Protein AF-A0A259C985-F1 (afdb_monomer_lite)

Radius of gyration: 32.47 Å; chains: 1; bounding box: 94×46×81 Å

pLDDT: mean 82.46, std 13.33, range [42.69, 97.62]

Folds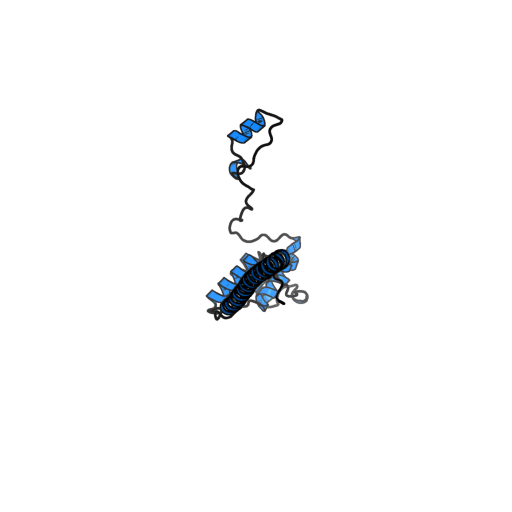eek 3Di:
DCCVQQQADPVQVVVCVVDVPDDRDGPDDRDDPPDDQDADDDDPVLPVVLLLQLLQCVVPPVLFDLVLSCRQQVHDSVSSVCQVVCNPPCSVPHHNDHCCVSVSHPPVSVVVRSVVSCVVVVVDPPCPVVVVVVVVVVVVVVVVVVVVVVVVVVVVVVVVVVVVVVVVVVVVVVDDDDD

Structure (mmCIF, N/CA/C/O backbone):
data_AF-A0A259C985-F1
#
_entry.id   AF-A0A259C985-F1
#
loop_
_atom_site.group_PDB
_atom_site.id
_atom_site.type_symbol
_atom_site.label_atom_id
_atom_site.label_alt_id
_atom_site.label_comp_id
_atom_site.label_asym_id
_atom_site.label_entity_id
_atom_site.label_seq_id
_atom_site.pdbx_PDB_ins_code
_atom_site.Cartn_x
_atom_site.Cartn_y
_atom_site.Cartn_z
_atom_site.occupancy
_atom_site.B_iso_or_equiv
_atom_site.auth_seq_id
_atom_site.auth_comp_id
_atom_site.auth_asym_id
_atom_site.auth_atom_id
_atom_site.pdbx_PDB_model_num
ATOM 1 N N . ASP A 1 1 ? -13.997 13.030 20.827 1.00 65.81 1 ASP A N 1
ATOM 2 C CA . ASP A 1 1 ? -14.842 14.051 21.468 1.00 65.81 1 ASP A CA 1
ATOM 3 C C . ASP A 1 1 ? -15.777 14.623 20.400 1.00 65.81 1 ASP A C 1
ATOM 5 O O . ASP A 1 1 ? -15.265 15.128 19.400 1.00 65.81 1 ASP A O 1
ATOM 9 N N . PRO A 1 2 ? -17.106 14.464 20.546 1.00 66.00 2 PRO A N 1
ATOM 10 C CA . PRO A 1 2 ? -18.103 14.863 19.546 1.00 66.00 2 PRO A CA 1
ATOM 11 C C . PRO A 1 2 ? -18.192 16.382 19.320 1.00 66.00 2 PRO A C 1
ATOM 13 O O . PRO A 1 2 ? -18.578 16.796 18.226 1.00 66.00 2 PRO A O 1
ATOM 16 N N . LEU A 1 3 ? -17.768 17.205 20.291 1.00 72.50 3 LEU A N 1
ATOM 17 C CA . LEU A 1 3 ? -17.620 18.655 20.101 1.00 72.50 3 LEU A CA 1
ATOM 18 C C . LEU A 1 3 ? -16.441 18.956 19.174 1.00 72.50 3 LEU A C 1
ATOM 20 O O . LEU A 1 3 ? -16.593 19.618 18.151 1.00 72.50 3 LEU A O 1
ATOM 24 N N . HIS A 1 4 ? -15.271 18.393 19.485 1.00 67.69 4 HIS A N 1
ATOM 25 C CA . HIS A 1 4 ? -14.060 18.561 18.673 1.00 67.69 4 HIS A CA 1
ATOM 26 C C . HIS A 1 4 ? -14.184 17.945 17.269 1.00 67.69 4 HIS A C 1
ATOM 28 O O . HIS A 1 4 ? -13.481 18.356 16.350 1.00 67.69 4 HIS A O 1
ATOM 34 N N . SER A 1 5 ? -15.079 16.969 17.095 1.00 63.84 5 SER A N 1
ATOM 35 C CA . SER A 1 5 ? -15.347 16.311 15.807 1.00 63.84 5 SER A CA 1
ATOM 36 C C . SER A 1 5 ? -16.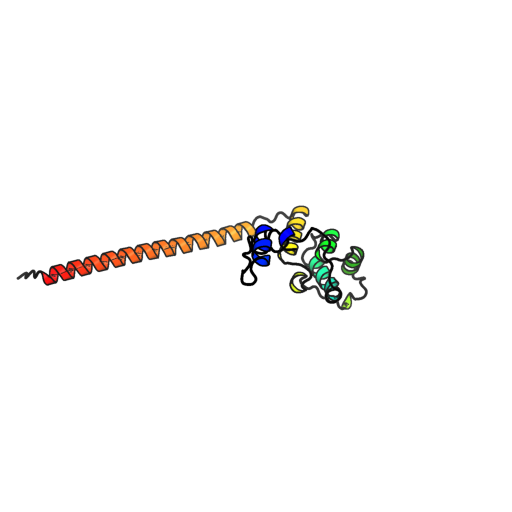386 17.063 14.959 1.00 63.84 5 SER A C 1
ATOM 38 O O . SER A 1 5 ? -16.601 16.706 13.801 1.00 63.84 5 SER A O 1
ATOM 40 N N . GLY A 1 6 ? -17.018 18.112 15.506 1.00 71.75 6 GLY A N 1
ATOM 41 C CA . GLY A 1 6 ? -18.066 18.888 14.832 1.00 71.75 6 GLY A CA 1
ATOM 42 C C . GLY A 1 6 ? -19.376 18.117 14.630 1.00 71.75 6 GLY A C 1
ATOM 43 O O . GLY A 1 6 ? -20.172 18.470 13.761 1.00 71.75 6 GLY A O 1
ATOM 44 N N . GLU A 1 7 ? -19.584 17.043 15.393 1.00 77.69 7 GLU A N 1
ATOM 45 C CA . GLU A 1 7 ? -20.763 16.172 15.313 1.00 77.69 7 GLU A CA 1
ATOM 46 C C . GLU A 1 7 ? -21.929 16.733 16.145 1.00 77.69 7 GLU A C 1
ATOM 48 O O . GLU A 1 7 ? -23.096 16.588 15.767 1.00 77.69 7 GLU A O 1
ATOM 53 N N . LEU A 1 8 ? -21.605 17.424 17.244 1.00 80.38 8 LEU A N 1
ATOM 54 C CA . LEU A 1 8 ? -22.531 18.141 18.122 1.00 80.38 8 LEU A CA 1
ATOM 55 C C . LEU A 1 8 ? -22.011 19.556 18.396 1.00 80.38 8 LEU A C 1
ATOM 57 O O . LEU A 1 8 ? -20.804 19.791 18.410 1.00 80.38 8 LEU A O 1
ATOM 61 N N . ASN A 1 9 ? -22.925 20.495 18.636 1.00 81.75 9 ASN A N 1
ATOM 62 C CA . ASN A 1 9 ? -22.586 21.829 19.123 1.00 81.75 9 ASN A CA 1
ATOM 63 C C . ASN A 1 9 ? -22.866 21.923 20.635 1.00 81.75 9 ASN A C 1
ATOM 65 O O . ASN A 1 9 ? -23.643 21.135 21.178 1.00 81.75 9 ASN A O 1
ATOM 69 N N . GLN A 1 10 ? -22.238 22.889 21.310 1.00 81.81 10 GLN A N 1
ATOM 70 C CA . GLN A 1 10 ? -22.405 23.073 22.755 1.00 81.81 10 GLN A CA 1
ATOM 71 C C . GLN A 1 10 ? -23.876 23.319 23.128 1.00 81.81 10 GLN A C 1
ATOM 73 O O . GLN A 1 10 ? -24.389 22.690 24.043 1.00 81.81 10 GLN A O 1
ATOM 78 N N . ALA A 1 11 ? -24.590 24.119 22.330 1.00 82.75 11 ALA A N 1
ATOM 79 C CA . ALA A 1 11 ? -26.001 24.428 22.554 1.00 82.75 11 ALA A CA 1
ATOM 80 C C . ALA A 1 11 ? -26.924 23.192 22.517 1.00 82.75 11 ALA A C 1
ATOM 82 O O . ALA A 1 11 ? -27.972 23.177 23.154 1.00 82.75 11 ALA A O 1
ATOM 83 N N . GLU A 1 12 ? -26.570 22.158 21.759 1.00 84.44 12 GLU A N 1
ATOM 84 C CA . GLU A 1 12 ? -27.337 20.922 21.649 1.00 84.44 12 GLU A CA 1
ATOM 85 C C . GLU A 1 12 ? -27.062 20.010 22.845 1.00 84.44 12 GLU A C 1
ATOM 87 O O . GLU A 1 12 ? -27.987 19.391 23.367 1.00 84.44 12 GLU A O 1
ATOM 92 N N . ILE A 1 13 ? -25.816 19.993 23.328 1.00 82.56 13 ILE A N 1
ATOM 93 C CA . ILE A 1 13 ? -25.442 19.317 24.575 1.00 82.56 13 ILE A CA 1
ATOM 94 C C . ILE A 1 13 ? -26.166 19.957 25.759 1.00 82.56 13 ILE A C 1
ATOM 96 O O . ILE A 1 13 ? -26.737 19.233 26.571 1.00 82.56 13 ILE A O 1
ATOM 100 N N . ASP A 1 14 ? -26.221 21.287 25.816 1.00 85.50 14 ASP A N 1
ATOM 101 C CA . ASP A 1 14 ? -26.893 22.017 26.893 1.00 85.50 14 ASP A CA 1
ATOM 102 C C . ASP A 1 14 ? -28.403 21.694 26.932 1.00 85.50 14 ASP A C 1
ATOM 104 O O . ASP A 1 14 ? -28.972 21.478 28.002 1.00 85.50 14 ASP A O 1
ATOM 108 N N . LYS A 1 15 ? -29.056 21.548 25.766 1.00 84.50 15 LYS A N 1
ATOM 109 C CA . LYS A 1 15 ? -30.456 21.080 25.678 1.00 84.50 15 LYS A CA 1
ATOM 110 C C . LYS A 1 15 ? -30.628 19.640 26.159 1.00 84.50 15 LYS A C 1
ATOM 112 O O . LYS A 1 15 ? -31.595 19.345 26.857 1.00 84.50 15 LYS A O 1
ATOM 117 N N . GLY A 1 16 ? -29.702 18.749 25.802 1.00 83.75 16 GLY A N 1
ATOM 118 C CA . GLY A 1 16 ? -29.712 17.359 26.267 1.00 83.75 16 GLY A CA 1
ATOM 119 C C . GLY A 1 16 ? -29.455 17.221 27.768 1.00 83.75 16 GLY A C 1
ATOM 120 O O . GLY A 1 16 ? -29.996 16.319 28.398 1.00 83.75 16 GLY A O 1
ATOM 121 N N . GLN A 1 17 ? -28.679 18.131 28.361 1.00 83.81 17 GLN A N 1
ATOM 122 C CA . GLN A 1 17 ? -28.478 18.190 29.812 1.00 83.81 17 GLN A CA 1
ATOM 123 C C . GLN A 1 17 ? -29.709 18.735 30.544 1.00 83.81 17 GLN A C 1
ATOM 125 O O . GLN A 1 17 ? -30.038 18.257 31.628 1.00 83.81 17 GLN A O 1
ATOM 130 N N . ALA A 1 18 ? -30.402 19.711 29.953 1.00 86.12 18 ALA A N 1
ATOM 131 C CA . ALA A 1 18 ? -31.595 20.314 30.539 1.00 86.12 18 ALA A CA 1
ATOM 132 C C . ALA A 1 18 ? -32.840 19.413 30.467 1.00 86.12 18 ALA A C 1
ATOM 134 O O . ALA A 1 18 ? -33.793 19.623 31.216 1.00 86.12 18 ALA A O 1
ATOM 135 N N . THR A 1 19 ? -32.886 18.436 29.557 1.00 85.62 19 THR A N 1
ATOM 136 C CA . THR A 1 19 ? -34.069 17.590 29.352 1.00 85.62 19 THR A CA 1
ATOM 137 C C . THR A 1 19 ? -33.671 16.120 29.180 1.00 85.62 19 THR A C 1
ATOM 139 O O . THR A 1 19 ? -33.181 15.748 28.115 1.00 85.62 19 THR A O 1
ATOM 142 N N . PRO A 1 20 ? -33.936 15.255 30.179 1.00 79.31 20 PRO A N 1
ATOM 143 C CA . PRO A 1 20 ? -33.540 13.841 30.151 1.00 79.31 20 PRO A CA 1
ATOM 144 C C . PRO A 1 20 ? -34.136 13.027 28.992 1.00 79.31 20 PRO A C 1
ATOM 146 O O . PRO A 1 20 ? -33.567 12.023 28.576 1.00 79.31 20 PRO A O 1
ATOM 149 N N . GLU A 1 21 ? -35.284 13.453 28.465 1.00 84.69 21 GLU A N 1
ATOM 150 C CA . GLU A 1 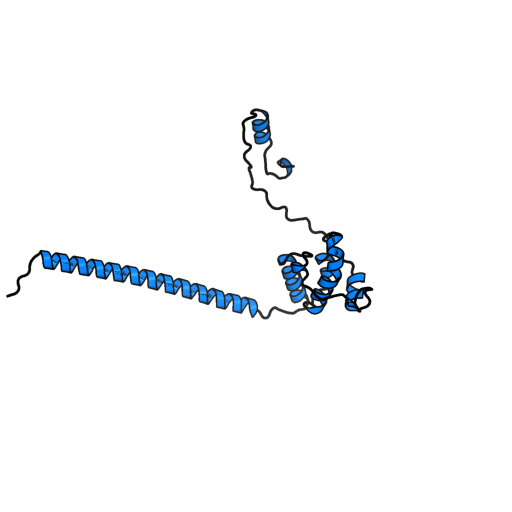21 ? -35.987 12.790 27.358 1.00 84.69 21 GLU A CA 1
ATOM 151 C C . GLU A 1 21 ? -35.536 13.289 25.973 1.00 84.69 21 GLU A C 1
ATOM 153 O O . GLU A 1 21 ? -35.958 12.761 24.939 1.00 84.69 21 GLU A O 1
ATOM 158 N N . TYR A 1 22 ? -34.678 14.312 25.922 1.00 84.50 22 TYR A N 1
ATOM 159 C CA . TYR A 1 22 ? -34.270 14.937 24.673 1.00 84.50 22 TYR A CA 1
ATOM 160 C C . TYR A 1 22 ? -33.255 14.080 23.913 1.00 84.50 22 TYR A C 1
ATOM 162 O O . TYR A 1 22 ? -32.165 13.769 24.394 1.00 84.50 22 TYR A O 1
ATOM 170 N N . LYS A 1 23 ? -33.595 13.733 22.669 1.00 82.75 23 LYS A N 1
ATOM 171 C CA . LYS A 1 23 ? -32.688 13.039 21.751 1.00 82.75 23 LYS A CA 1
ATOM 172 C C . LYS A 1 23 ? -31.857 14.057 20.980 1.00 82.75 23 LYS A C 1
ATOM 174 O O . LYS A 1 23 ? -32.382 14.759 20.116 1.00 82.75 23 LYS A O 1
ATOM 179 N N . LEU A 1 24 ? -30.560 14.092 21.279 1.00 84.00 24 LEU A N 1
ATOM 180 C CA . LEU A 1 24 ? -29.579 14.934 20.595 1.00 84.00 24 LEU A CA 1
ATOM 181 C C . LEU A 1 24 ? -29.627 14.715 19.076 1.00 84.00 24 LEU A C 1
ATOM 183 O O . LEU A 1 24 ? -29.595 13.575 18.603 1.00 84.00 24 LEU A O 1
ATOM 187 N N . LYS A 1 25 ? -29.670 15.806 18.307 1.00 81.38 25 LYS A N 1
ATOM 188 C CA . LYS A 1 25 ? -29.618 15.755 16.841 1.00 81.38 25 LYS A CA 1
ATOM 189 C C . LYS A 1 25 ? -28.195 16.021 16.357 1.00 81.38 25 LYS A C 1
ATOM 191 O O . LYS A 1 25 ? -27.650 17.098 16.583 1.00 81.38 25 LYS A O 1
ATOM 196 N N . MET A 1 26 ? -27.603 15.047 15.662 1.00 81.12 26 MET A N 1
ATOM 197 C CA . MET A 1 26 ? -26.274 15.211 15.064 1.00 81.12 26 MET A CA 1
ATOM 198 C C . MET A 1 26 ? -26.328 16.259 13.947 1.00 81.12 26 MET A C 1
ATOM 200 O O . MET A 1 26 ? -27.175 16.181 13.058 1.00 81.12 26 MET A O 1
ATOM 204 N N . GLN A 1 27 ? -25.418 17.234 13.985 1.00 73.75 27 GLN A N 1
ATOM 205 C CA . GLN A 1 27 ? -25.331 18.288 12.964 1.00 73.75 27 GLN A CA 1
ATOM 206 C C . GLN A 1 27 ? -24.668 17.791 11.676 1.00 73.75 27 GLN A C 1
ATOM 208 O O . GLN A 1 27 ? -24.949 18.290 10.588 1.00 73.75 27 GLN A O 1
ATOM 213 N N . ARG A 1 28 ? -23.788 16.793 11.793 1.00 67.88 28 ARG A N 1
ATOM 214 C CA . ARG A 1 28 ? -23.042 16.213 10.681 1.00 67.88 28 ARG A CA 1
ATOM 215 C C . ARG A 1 28 ? -22.970 14.702 10.853 1.00 67.88 28 ARG A C 1
ATOM 217 O O . ARG A 1 28 ? -22.714 14.222 11.954 1.00 67.88 28 ARG A O 1
ATOM 224 N N . ALA A 1 29 ? -23.181 13.959 9.765 1.00 65.38 29 ALA A N 1
ATOM 225 C CA . ALA A 1 29 ? -22.919 12.524 9.759 1.00 65.38 29 ALA A CA 1
ATOM 226 C C . ALA A 1 29 ? -21.431 12.276 10.073 1.00 65.38 29 ALA A C 1
ATOM 228 O O . ALA A 1 29 ? -20.589 13.027 9.562 1.00 65.38 29 ALA A O 1
ATOM 229 N N . PRO A 1 30 ? -21.093 11.259 10.887 1.00 59.41 30 PRO A N 1
ATOM 230 C CA . PRO A 1 30 ? -19.712 10.975 11.250 1.00 59.41 30 PRO A CA 1
ATOM 231 C C . PRO A 1 30 ? -18.897 10.751 9.977 1.00 59.41 30 PRO A C 1
ATOM 233 O O . PRO A 1 30 ? -19.131 9.820 9.205 1.00 59.41 30 PRO A O 1
ATOM 236 N N . ILE A 1 31 ? -17.958 11.657 9.724 1.00 60.47 31 ILE A N 1
ATOM 237 C CA . ILE A 1 31 ? -17.042 11.529 8.599 1.00 60.47 31 ILE A CA 1
ATOM 238 C C . ILE A 1 31 ? -16.001 10.505 9.028 1.00 60.47 31 ILE A C 1
ATOM 240 O O . ILE A 1 31 ? -15.374 10.664 10.078 1.00 60.47 31 ILE A O 1
ATOM 244 N N . SER A 1 32 ? -15.755 9.484 8.210 1.00 58.75 32 SER A N 1
ATOM 245 C CA . SER A 1 32 ? -14.604 8.614 8.425 1.00 58.75 32 SER A CA 1
ATOM 246 C C . SER A 1 32 ? -13.339 9.474 8.390 1.00 58.75 32 SER A C 1
ATOM 248 O O . SER A 1 32 ? -12.981 10.017 7.341 1.00 58.75 32 SER A O 1
ATOM 250 N N . VAL A 1 33 ? -12.676 9.632 9.533 1.00 56.00 33 VAL A N 1
ATOM 251 C CA . VAL A 1 33 ? -11.420 10.374 9.637 1.00 56.00 33 VAL A CA 1
ATOM 252 C C . VAL A 1 33 ? -10.397 9.794 8.657 1.00 56.00 33 VAL A C 1
ATOM 254 O O . VAL A 1 33 ? -9.883 8.689 8.832 1.00 56.00 33 VAL A O 1
ATOM 257 N N . SER A 1 34 ? -10.096 10.542 7.593 1.00 59.56 34 SER A N 1
ATOM 258 C CA . SER A 1 34 ? -8.981 10.220 6.706 1.00 59.56 34 SER A CA 1
ATOM 259 C C . SER A 1 34 ? -7.687 10.426 7.489 1.00 59.56 34 SER A C 1
ATOM 261 O O . SER A 1 34 ? -7.323 11.553 7.824 1.00 59.56 34 SER A O 1
ATOM 263 N N . ARG A 1 35 ? -7.010 9.319 7.805 1.00 55.28 35 ARG A N 1
ATOM 264 C CA . ARG A 1 35 ? -5.811 9.279 8.652 1.00 55.28 35 ARG A CA 1
ATOM 265 C C . ARG A 1 35 ? -4.689 10.188 8.150 1.00 55.28 35 ARG A C 1
ATOM 267 O O . ARG A 1 35 ? -4.391 10.257 6.958 1.00 55.28 35 ARG A O 1
ATOM 274 N N . THR A 1 36 ? -3.984 10.787 9.104 1.00 49.97 36 THR A N 1
ATOM 275 C CA . THR A 1 36 ? -2.748 11.540 8.883 1.00 49.97 36 THR A CA 1
ATOM 276 C C . THR A 1 36 ? -1.688 10.648 8.230 1.00 49.97 36 THR A C 1
ATOM 278 O O . THR A 1 36 ? -1.486 9.498 8.630 1.00 49.97 36 THR A O 1
ATOM 281 N N . LYS A 1 37 ? -1.010 11.177 7.204 1.00 54.91 37 LYS A N 1
ATOM 282 C CA . LYS A 1 37 ? 0.047 10.486 6.448 1.00 54.91 37 LYS A CA 1
ATOM 283 C C . LYS A 1 37 ? 1.181 10.042 7.386 1.00 54.91 37 LYS A C 1
ATOM 285 O O . LYS A 1 37 ? 2.010 10.856 7.772 1.00 54.91 37 LYS A O 1
ATOM 290 N N . GLY A 1 38 ? 1.259 8.745 7.679 1.00 58.78 38 GLY A N 1
ATOM 291 C CA . GLY A 1 38 ? 2.355 8.113 8.418 1.00 58.78 38 GLY A CA 1
ATOM 292 C C . GLY A 1 38 ? 2.520 6.638 8.025 1.00 58.78 38 GLY A C 1
ATOM 293 O O . GLY A 1 38 ? 1.593 6.071 7.441 1.00 58.78 38 GLY A O 1
ATOM 294 N N . PRO A 1 39 ? 3.685 6.012 8.286 1.00 61.50 39 PRO A N 1
ATOM 295 C CA . PRO A 1 39 ? 3.903 4.593 8.008 1.00 61.50 39 PRO A CA 1
ATOM 296 C C . PRO A 1 39 ? 2.850 3.728 8.707 1.00 61.50 39 PRO A C 1
ATOM 298 O O . PRO A 1 39 ? 2.545 3.932 9.885 1.00 61.50 39 PRO A O 1
ATOM 301 N N . ARG A 1 40 ? 2.275 2.764 7.984 1.00 71.44 40 ARG A N 1
ATOM 302 C CA . ARG A 1 40 ? 1.270 1.860 8.547 1.00 71.44 40 ARG A CA 1
ATOM 303 C C . ARG A 1 40 ? 1.924 0.955 9.592 1.00 71.44 40 ARG A C 1
ATOM 305 O O . ARG A 1 40 ? 2.833 0.192 9.277 1.00 71.44 40 ARG A O 1
ATOM 312 N N . TYR A 1 41 ? 1.441 1.008 10.832 1.00 70.25 41 TYR A N 1
ATOM 313 C CA . TYR A 1 41 ? 1.735 -0.043 11.801 1.00 70.25 41 TYR A CA 1
ATOM 314 C C . TYR A 1 41 ? 0.986 -1.309 11.389 1.00 70.25 41 TYR A C 1
ATOM 316 O O . TYR A 1 41 ? -0.243 -1.318 11.331 1.00 70.25 41 TYR A O 1
ATOM 324 N N . THR A 1 42 ? 1.726 -2.373 11.102 1.00 78.19 42 THR A N 1
ATOM 325 C CA . THR A 1 42 ? 1.153 -3.698 10.865 1.00 78.19 42 THR A CA 1
ATOM 326 C C . THR A 1 42 ? 1.069 -4.440 12.199 1.00 78.19 42 THR A C 1
ATOM 328 O O . THR A 1 42 ? 2.116 -4.635 12.842 1.00 78.19 42 THR A O 1
ATOM 331 N N . PRO A 1 43 ? -0.132 -4.868 12.624 1.00 83.38 43 PRO A N 1
ATOM 332 C CA . PRO A 1 43 ? -0.295 -5.622 13.860 1.00 83.38 43 PRO A CA 1
ATOM 333 C C . PRO A 1 43 ? 0.506 -6.926 13.812 1.00 83.38 43 PRO A C 1
ATOM 335 O O . PRO A 1 43 ? 0.766 -7.469 12.738 1.00 83.38 43 PRO A O 1
ATOM 338 N N . VAL A 1 44 ? 0.920 -7.420 14.983 1.00 84.38 44 VAL A N 1
ATOM 339 C CA . VAL A 1 44 ? 1.797 -8.600 15.122 1.00 84.38 44 VAL A CA 1
ATOM 340 C C . VAL A 1 44 ? 1.239 -9.823 14.390 1.00 84.38 44 VAL A C 1
ATOM 342 O O . VAL A 1 44 ? 1.990 -10.491 13.683 1.00 84.38 44 VAL A O 1
ATOM 345 N N . SER A 1 45 ? -0.076 -10.042 14.467 1.00 86.19 45 SER A N 1
ATOM 346 C CA . SER A 1 45 ? -0.788 -11.129 13.779 1.00 86.19 45 SER A CA 1
ATOM 347 C C . SER A 1 45 ? -0.587 -11.144 12.263 1.00 86.19 45 SER A C 1
ATOM 349 O O . SER A 1 45 ? -0.629 -12.204 11.656 1.00 86.19 45 SER A O 1
ATOM 351 N N . LYS A 1 46 ? -0.329 -9.981 11.658 1.00 86.19 46 LYS A N 1
ATOM 352 C CA . LYS A 1 46 ? -0.158 -9.794 10.211 1.00 86.19 46 LYS A CA 1
ATOM 353 C C . LYS A 1 46 ? 1.303 -9.616 9.794 1.00 86.19 46 LYS A C 1
ATOM 355 O O . LYS A 1 46 ? 1.594 -9.329 8.638 1.00 86.19 46 LYS A O 1
ATOM 360 N N . ARG A 1 47 ? 2.263 -9.746 10.721 1.00 90.50 47 ARG A N 1
ATOM 361 C CA . ARG A 1 47 ? 3.696 -9.589 10.403 1.00 90.50 47 ARG A CA 1
ATOM 362 C C . ARG A 1 47 ? 4.259 -10.759 9.605 1.00 90.50 47 ARG A C 1
ATOM 364 O O . ARG A 1 47 ? 5.148 -10.526 8.794 1.00 90.50 47 ARG A O 1
ATOM 371 N N . GLN A 1 48 ? 3.728 -11.961 9.822 1.00 90.88 48 GLN A N 1
ATOM 372 C CA . GLN A 1 48 ? 4.105 -13.167 9.079 1.00 90.88 48 GLN A CA 1
ATOM 373 C C . GLN A 1 48 ? 3.704 -13.078 7.599 1.00 90.88 48 GLN A C 1
ATOM 375 O O . GLN A 1 48 ? 4.384 -13.649 6.761 1.00 90.88 48 GLN A O 1
ATOM 380 N N . ASP A 1 49 ? 2.673 -12.290 7.277 1.00 94.50 49 ASP A N 1
ATOM 381 C CA . ASP A 1 49 ? 2.192 -12.083 5.904 1.00 94.50 49 ASP A CA 1
ATOM 382 C C . ASP A 1 49 ? 3.026 -11.044 5.127 1.00 94.50 49 ASP A C 1
ATOM 384 O O . ASP A 1 49 ? 2.924 -10.929 3.906 1.00 94.50 49 ASP A O 1
ATOM 388 N N . LYS A 1 50 ? 3.864 -10.247 5.809 1.00 93.50 50 LYS A N 1
ATOM 389 C CA . LYS A 1 50 ? 4.654 -9.187 5.155 1.00 93.50 50 LYS A CA 1
ATOM 390 C C . LYS A 1 50 ? 5.598 -9.713 4.078 1.00 93.50 50 LYS A C 1
ATOM 392 O O . LYS A 1 50 ? 5.654 -9.075 3.029 1.00 93.50 50 LYS A O 1
ATOM 397 N N . PRO A 1 51 ? 6.362 -10.800 4.301 1.00 96.12 51 PRO A N 1
ATOM 398 C CA . PRO A 1 51 ? 7.279 -11.298 3.289 1.00 96.12 51 PRO A CA 1
ATOM 399 C C . PRO A 1 51 ? 6.554 -11.757 2.020 1.00 96.12 51 PRO A C 1
ATOM 401 O O . PRO A 1 51 ? 7.020 -11.437 0.929 1.00 96.12 51 PRO A O 1
ATOM 404 N N . ASP A 1 52 ? 5.385 -12.394 2.159 1.00 96.81 52 ASP A N 1
ATOM 405 C CA . ASP A 1 52 ? 4.512 -12.792 1.043 1.00 96.81 52 ASP A CA 1
ATOM 406 C C . ASP A 1 52 ? 4.069 -11.568 0.220 1.00 96.81 52 ASP A C 1
ATOM 408 O O . ASP A 1 52 ? 4.196 -11.556 -1.008 1.00 96.81 52 ASP A O 1
ATOM 412 N N . GLY A 1 53 ? 3.625 -10.503 0.900 1.00 96.44 53 GLY A N 1
ATOM 413 C CA . GLY A 1 53 ? 3.224 -9.247 0.258 1.00 96.44 53 GLY A CA 1
ATOM 414 C C . GLY A 1 53 ? 4.380 -8.509 -0.425 1.00 96.44 53 GLY A C 1
ATOM 415 O O . GLY A 1 53 ? 4.226 -7.993 -1.530 1.00 96.44 53 GLY A O 1
ATOM 416 N N . ILE A 1 54 ? 5.563 -8.476 0.199 1.00 96.38 54 ILE A N 1
ATOM 417 C CA . ILE A 1 54 ? 6.764 -7.859 -0.391 1.00 96.38 54 ILE A CA 1
ATOM 418 C C . ILE A 1 54 ? 7.186 -8.629 -1.645 1.00 96.38 54 ILE A C 1
ATOM 420 O O . ILE A 1 54 ? 7.446 -8.013 -2.676 1.00 96.38 54 ILE A O 1
ATOM 424 N N . ALA A 1 55 ? 7.227 -9.962 -1.574 1.00 97.31 55 ALA A N 1
ATOM 425 C CA . ALA A 1 55 ? 7.602 -10.806 -2.703 1.00 97.31 55 ALA A CA 1
ATOM 426 C C . ALA A 1 55 ? 6.643 -10.639 -3.891 1.00 97.31 55 ALA A C 1
ATOM 428 O O . ALA A 1 55 ? 7.084 -10.639 -5.039 1.00 97.31 55 ALA A O 1
ATOM 429 N N . TRP A 1 56 ? 5.349 -10.437 -3.629 1.00 97.62 56 TRP A N 1
ATOM 430 C CA . TRP A 1 56 ? 4.367 -10.141 -4.671 1.00 97.62 56 TRP A CA 1
ATOM 431 C C . TRP A 1 56 ? 4.620 -8.801 -5.357 1.00 97.62 56 TRP A C 1
ATOM 433 O O . TRP A 1 56 ? 4.617 -8.752 -6.585 1.00 97.62 56 TRP A O 1
ATOM 443 N N . ILE A 1 57 ? 4.899 -7.731 -4.603 1.00 96.50 57 ILE A N 1
ATOM 444 C CA . ILE A 1 57 ? 5.194 -6.421 -5.207 1.00 96.50 57 ILE A CA 1
ATOM 445 C C . ILE A 1 57 ? 6.483 -6.492 -6.026 1.00 96.50 57 ILE A C 1
ATOM 447 O O . ILE A 1 57 ? 6.500 -6.040 -7.162 1.00 96.50 57 ILE A O 1
ATOM 451 N N . LEU A 1 58 ? 7.543 -7.108 -5.493 1.00 95.31 58 LEU A N 1
ATOM 452 C CA . LEU A 1 58 ? 8.812 -7.249 -6.215 1.00 95.31 58 LEU A CA 1
ATOM 453 C C . LEU A 1 58 ? 8.665 -8.031 -7.529 1.00 95.31 58 LEU A C 1
ATOM 455 O O . LEU A 1 58 ? 9.403 -7.770 -8.474 1.00 95.31 58 LEU A O 1
ATOM 459 N N . ARG A 1 59 ? 7.730 -8.987 -7.583 1.00 95.62 59 ARG A N 1
ATOM 460 C CA . ARG A 1 59 ? 7.463 -9.807 -8.769 1.00 95.62 59 ARG A CA 1
ATOM 461 C C . ARG A 1 59 ? 6.581 -9.100 -9.799 1.00 95.62 59 ARG A C 1
ATOM 463 O O . ARG A 1 59 ? 6.865 -9.210 -10.984 1.00 95.62 59 ARG A O 1
ATOM 470 N N . ASN A 1 60 ? 5.503 -8.449 -9.362 1.00 95.81 60 ASN A N 1
ATOM 471 C CA . ASN A 1 60 ? 4.483 -7.899 -10.264 1.00 95.81 60 ASN A CA 1
ATOM 472 C C . ASN A 1 60 ? 4.690 -6.415 -10.586 1.00 95.81 60 ASN A C 1
ATOM 474 O O . ASN A 1 60 ? 4.228 -5.958 -11.623 1.00 95.81 60 ASN A O 1
ATOM 478 N N . HIS A 1 61 ? 5.385 -5.685 -9.713 1.00 94.69 61 HIS A N 1
ATOM 479 C CA . HIS A 1 61 ? 5.612 -4.246 -9.824 1.00 94.69 61 HIS A CA 1
ATOM 480 C C . HIS A 1 61 ? 7.091 -3.890 -9.585 1.00 94.69 61 HIS A C 1
ATOM 482 O O . HIS A 1 61 ? 7.424 -3.233 -8.587 1.00 94.69 61 HIS A O 1
ATOM 488 N N . PRO A 1 62 ? 8.014 -4.333 -10.463 1.00 92.50 62 PRO A N 1
ATOM 489 C CA . PRO A 1 62 ? 9.442 -4.031 -10.342 1.00 92.50 62 PRO A CA 1
ATOM 490 C C . PRO A 1 62 ? 9.761 -2.528 -10.424 1.00 92.50 62 PRO A C 1
ATOM 492 O O . PRO A 1 62 ? 10.815 -2.098 -9.954 1.00 92.50 62 PRO A O 1
ATOM 495 N N . GLU A 1 63 ? 8.854 -1.720 -10.978 1.00 92.12 63 GLU A N 1
ATOM 496 C CA . GLU A 1 63 ? 8.925 -0.259 -11.039 1.00 92.12 63 GLU A CA 1
ATOM 497 C C . GLU A 1 63 ? 8.798 0.416 -9.660 1.00 92.12 63 GLU A C 1
ATOM 499 O O . GLU A 1 63 ? 9.192 1.575 -9.481 1.00 92.12 63 GLU A O 1
ATOM 504 N N . VAL A 1 64 ? 8.261 -0.290 -8.659 1.00 93.88 64 VAL A N 1
ATOM 505 C CA . VAL A 1 64 ? 8.053 0.242 -7.310 1.00 93.88 64 VAL A CA 1
ATOM 506 C C . VAL A 1 64 ? 9.351 0.180 -6.496 1.00 93.88 64 VAL A C 1
ATOM 508 O O . VAL A 1 64 ? 9.966 -0.869 -6.317 1.00 93.88 64 VAL A O 1
ATOM 511 N N . SER A 1 65 ? 9.753 1.317 -5.920 1.00 93.50 65 SER A N 1
ATOM 512 C CA . SER A 1 65 ? 10.978 1.408 -5.110 1.00 93.50 65 SER A CA 1
ATOM 513 C C . SER A 1 65 ? 10.826 0.843 -3.690 1.00 93.50 65 SER A C 1
ATOM 515 O O . SER A 1 65 ? 9.766 0.929 -3.072 1.00 93.50 65 SER A O 1
ATOM 517 N N . ASP A 1 66 ? 11.925 0.385 -3.085 1.00 94.12 66 ASP A N 1
ATOM 518 C CA . ASP A 1 66 ? 11.931 -0.149 -1.711 1.00 94.12 66 ASP A CA 1
ATOM 519 C C . ASP A 1 66 ? 11.406 0.854 -0.669 1.00 94.12 66 ASP A C 1
ATOM 521 O O . ASP A 1 66 ? 10.773 0.483 0.320 1.00 94.12 66 ASP A O 1
ATOM 525 N N . ALA A 1 67 ? 11.633 2.152 -0.893 1.00 91.81 67 ALA A N 1
ATOM 526 C CA . ALA A 1 67 ? 11.100 3.207 -0.033 1.00 91.81 67 ALA A CA 1
ATOM 527 C C . ALA A 1 67 ? 9.561 3.262 -0.076 1.00 91.81 67 ALA A C 1
ATOM 529 O O . ALA A 1 67 ? 8.912 3.502 0.945 1.00 91.81 67 ALA A O 1
ATOM 530 N N . GLN A 1 68 ? 8.978 3.022 -1.252 1.00 92.62 68 GLN A N 1
ATOM 531 C CA . GLN A 1 68 ? 7.533 2.947 -1.458 1.00 92.62 68 GLN A CA 1
ATOM 532 C C . GLN A 1 68 ? 6.950 1.679 -0.818 1.00 92.62 68 GLN A C 1
ATOM 534 O O . GLN A 1 68 ? 5.973 1.784 -0.073 1.00 92.62 68 GLN A O 1
ATOM 539 N N . ILE A 1 69 ? 7.594 0.522 -1.010 1.00 93.75 69 ILE A N 1
ATOM 540 C CA . ILE A 1 69 ? 7.204 -0.757 -0.385 1.00 93.75 69 ILE A CA 1
ATOM 541 C C . ILE A 1 69 ? 7.223 -0.640 1.144 1.00 93.75 69 ILE A C 1
ATOM 543 O O . ILE A 1 69 ? 6.254 -1.000 1.817 1.00 93.75 69 ILE A O 1
ATOM 547 N N . GLY A 1 70 ? 8.295 -0.066 1.702 1.00 92.50 70 GLY A N 1
ATOM 548 C CA . GLY A 1 70 ? 8.444 0.141 3.142 1.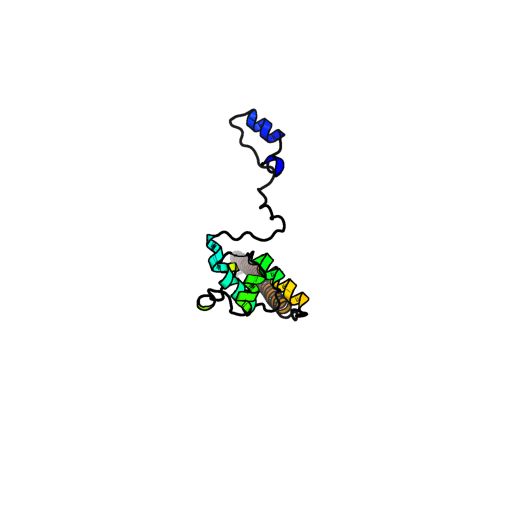00 92.50 70 GLY A CA 1
ATOM 549 C C . GLY A 1 70 ? 7.317 0.986 3.738 1.00 92.50 70 GLY A C 1
ATOM 550 O O . GLY A 1 70 ? 6.801 0.662 4.808 1.00 92.50 70 GLY A O 1
ATOM 551 N N . LYS A 1 71 ? 6.876 2.025 3.015 1.00 90.56 71 LYS A N 1
ATOM 552 C CA . LYS A 1 71 ? 5.766 2.891 3.431 1.00 90.56 71 LYS A CA 1
ATOM 553 C C . LYS A 1 71 ? 4.399 2.209 3.323 1.00 90.56 71 LYS A C 1
ATOM 555 O O . LYS A 1 71 ? 3.562 2.441 4.194 1.00 90.56 71 LYS A O 1
ATOM 560 N N . LEU A 1 72 ? 4.179 1.403 2.282 1.00 91.00 72 LEU A N 1
ATOM 561 C CA . LEU A 1 72 ? 2.906 0.718 2.031 1.00 91.00 72 LEU A CA 1
ATOM 562 C C . LEU A 1 72 ? 2.657 -0.413 3.040 1.00 91.00 72 LEU A C 1
ATOM 564 O O . LEU A 1 72 ? 1.602 -0.460 3.670 1.00 91.00 72 LEU A O 1
ATOM 568 N N . ILE A 1 73 ? 3.641 -1.303 3.204 1.00 90.81 73 ILE A N 1
ATOM 569 C CA . ILE A 1 73 ? 3.520 -2.513 4.033 1.00 90.81 73 ILE A CA 1
ATOM 570 C C . ILE A 1 73 ? 3.886 -2.238 5.499 1.00 90.81 73 ILE A C 1
ATOM 572 O O . ILE A 1 73 ? 3.429 -2.950 6.393 1.00 90.81 73 ILE A O 1
ATOM 576 N N . GLY A 1 74 ? 4.697 -1.212 5.774 1.00 90.62 74 GLY A N 1
ATOM 577 C CA . GLY A 1 74 ? 5.219 -0.943 7.116 1.00 90.62 74 GLY A CA 1
ATOM 578 C C . GLY A 1 74 ? 6.385 -1.869 7.466 1.00 90.62 74 GLY A C 1
ATOM 579 O O . GLY A 1 74 ? 6.366 -2.550 8.494 1.00 90.62 74 GLY A O 1
ATOM 580 N N . THR A 1 75 ? 7.379 -1.950 6.584 1.00 90.88 75 THR A N 1
ATOM 581 C CA . THR A 1 75 ? 8.581 -2.789 6.739 1.00 90.88 75 THR A CA 1
ATOM 582 C C . THR A 1 75 ? 9.858 -1.969 6.535 1.00 90.88 75 THR A C 1
ATOM 584 O O . THR A 1 75 ? 9.801 -0.817 6.100 1.00 90.88 75 THR A O 1
ATOM 587 N N . THR A 1 76 ? 11.021 -2.541 6.846 1.00 92.62 76 THR A N 1
ATOM 588 C CA . THR A 1 76 ? 12.320 -1.892 6.638 1.00 92.62 76 THR A CA 1
ATOM 589 C C . THR A 1 76 ? 12.905 -2.229 5.267 1.00 92.62 76 THR A C 1
ATOM 591 O O . THR A 1 76 ? 12.660 -3.297 4.703 1.00 92.62 76 THR A O 1
ATOM 594 N N . ARG A 1 77 ? 13.750 -1.328 4.747 1.00 94.19 77 ARG A N 1
ATOM 595 C CA . ARG A 1 77 ? 14.517 -1.555 3.508 1.00 94.19 77 ARG A CA 1
ATOM 596 C C . ARG A 1 77 ? 15.408 -2.798 3.590 1.00 94.19 77 ARG A C 1
ATOM 598 O O . ARG A 1 77 ? 15.539 -3.507 2.606 1.00 94.19 77 ARG A O 1
ATOM 605 N N . THR A 1 78 ? 15.955 -3.097 4.769 1.00 95.06 78 THR A N 1
ATOM 606 C CA . THR A 1 78 ? 16.780 -4.292 5.002 1.00 95.06 78 THR A CA 1
ATOM 607 C C . THR A 1 78 ? 16.001 -5.587 4.789 1.00 95.06 78 THR A C 1
ATOM 609 O O . THR A 1 78 ? 16.502 -6.498 4.140 1.00 95.06 78 THR A O 1
ATOM 612 N N . THR A 1 79 ? 14.758 -5.666 5.273 1.00 93.69 79 THR A N 1
ATOM 613 C CA . THR A 1 79 ? 13.897 -6.834 5.045 1.00 93.69 79 THR A CA 1
ATOM 614 C C . THR A 1 79 ? 13.521 -6.972 3.572 1.00 93.69 79 THR A C 1
ATOM 616 O O . THR A 1 79 ? 13.507 -8.084 3.058 1.00 93.69 79 THR A O 1
ATOM 619 N N . ILE A 1 80 ? 13.251 -5.859 2.882 1.00 96.12 80 ILE A N 1
ATOM 620 C CA . ILE A 1 80 ? 12.937 -5.875 1.445 1.00 96.12 80 ILE A CA 1
ATOM 621 C C . ILE A 1 80 ? 14.134 -6.389 0.636 1.00 96.12 80 ILE A C 1
ATOM 623 O O . ILE A 1 80 ? 13.961 -7.291 -0.181 1.00 96.12 80 ILE A O 1
ATOM 627 N N . ALA A 1 81 ? 15.338 -5.878 0.911 1.00 96.56 81 ALA A N 1
ATOM 628 C CA . ALA A 1 81 ? 16.570 -6.341 0.276 1.00 96.56 81 ALA A CA 1
ATOM 629 C C . ALA A 1 81 ? 16.808 -7.837 0.534 1.00 96.56 81 ALA A C 1
ATOM 631 O O . ALA A 1 81 ? 17.014 -8.591 -0.405 1.00 96.56 81 ALA A O 1
ATOM 632 N N . ALA A 1 82 ? 16.643 -8.304 1.777 1.00 96.44 82 ALA A N 1
ATOM 633 C CA . ALA A 1 82 ? 16.800 -9.723 2.098 1.00 96.44 82 ALA A CA 1
ATOM 634 C C . ALA A 1 82 ? 15.821 -10.637 1.335 1.00 96.44 82 ALA A C 1
ATOM 636 O O . ALA A 1 82 ? 16.154 -11.773 1.006 1.00 96.44 82 ALA A O 1
ATOM 637 N N . ILE A 1 83 ? 14.606 -10.167 1.042 1.00 96.44 83 ILE A N 1
ATOM 638 C CA . ILE A 1 83 ? 13.640 -10.923 0.231 1.00 96.44 83 ILE A CA 1
ATOM 639 C C . ILE A 1 83 ? 14.044 -10.903 -1.248 1.00 96.44 83 ILE A C 1
ATOM 641 O O . ILE A 1 83 ? 14.005 -11.948 -1.896 1.00 96.44 83 ILE A O 1
ATOM 645 N N . ARG A 1 84 ? 14.473 -9.744 -1.765 1.00 95.06 84 ARG A N 1
ATOM 646 C CA . ARG A 1 84 ? 14.968 -9.576 -3.141 1.00 95.06 84 ARG A CA 1
ATOM 647 C C . ARG A 1 84 ? 16.179 -10.472 -3.418 1.00 95.06 84 ARG A C 1
ATOM 649 O O . ARG A 1 84 ? 16.187 -11.200 -4.404 1.00 95.06 84 ARG A O 1
ATOM 656 N N . ASP A 1 85 ? 17.134 -10.482 -2.495 1.00 95.75 85 ASP A N 1
ATOM 657 C CA . ASP A 1 85 ? 18.385 -11.242 -2.583 1.00 95.75 85 ASP A CA 1
ATOM 658 C C . ASP A 1 85 ? 18.225 -12.701 -2.133 1.00 95.75 85 ASP A C 1
ATOM 660 O O . ASP A 1 85 ? 19.197 -13.449 -2.056 1.00 95.75 85 ASP A O 1
ATOM 664 N N . ARG A 1 86 ? 16.995 -13.117 -1.804 1.00 94.56 86 ARG A N 1
ATOM 665 C CA . ARG A 1 86 ? 16.668 -14.465 -1.324 1.00 94.56 86 ARG A CA 1
ATOM 666 C C . ARG A 1 86 ? 17.467 -14.904 -0.083 1.00 94.56 86 ARG A C 1
ATOM 668 O O . ARG A 1 86 ? 17.662 -16.095 0.136 1.00 94.56 86 ARG A O 1
ATOM 675 N N . SER A 1 87 ? 17.883 -13.955 0.753 1.00 96.19 87 SER A N 1
ATOM 676 C CA . SER A 1 87 ? 18.655 -14.162 1.987 1.00 96.19 87 SER A CA 1
ATOM 677 C C . SER A 1 87 ? 17.818 -14.036 3.267 1.00 96.19 87 SER A C 1
ATOM 679 O O . SER A 1 87 ? 18.335 -14.156 4.379 1.00 96.19 87 SER A O 1
ATOM 681 N N . HIS A 1 88 ? 16.506 -13.806 3.150 1.00 94.94 88 HIS A N 1
ATOM 682 C CA . HIS A 1 88 ? 15.614 -13.819 4.304 1.00 94.94 88 HIS A CA 1
ATOM 683 C C . HIS A 1 88 ? 15.581 -15.219 4.943 1.00 94.94 88 HIS A C 1
ATOM 685 O O . HIS A 1 88 ? 15.408 -16.216 4.250 1.00 94.94 88 HIS A O 1
ATOM 691 N N . TRP A 1 89 ? 15.686 -15.299 6.274 1.00 93.62 89 TRP A N 1
ATOM 692 C CA . TRP A 1 89 ? 15.699 -16.566 7.021 1.00 93.62 89 TRP A CA 1
ATOM 693 C C . TRP A 1 89 ? 14.555 -17.537 6.667 1.00 93.62 89 TRP A C 1
ATOM 695 O O . TRP A 1 89 ? 14.749 -18.744 6.753 1.00 93.62 89 TRP A O 1
ATOM 705 N N . ASN A 1 90 ? 13.387 -17.033 6.248 1.00 93.31 90 ASN A N 1
ATOM 706 C CA . ASN A 1 90 ? 12.227 -17.852 5.877 1.00 93.31 90 ASN A CA 1
ATOM 707 C C . ASN A 1 90 ? 11.993 -17.955 4.358 1.00 93.31 90 ASN A C 1
ATOM 709 O O . ASN A 1 90 ? 10.887 -18.274 3.936 1.00 93.31 90 ASN A O 1
ATOM 713 N N . ILE A 1 91 ? 12.990 -17.653 3.518 1.00 95.06 91 ILE A N 1
ATOM 714 C CA . ILE A 1 91 ? 12.815 -17.515 2.060 1.00 95.06 91 ILE A CA 1
ATOM 715 C C . ILE A 1 91 ? 12.171 -18.732 1.383 1.00 95.06 91 ILE A C 1
ATOM 717 O O . ILE A 1 91 ? 11.442 -18.571 0.408 1.00 95.06 91 ILE A O 1
ATOM 721 N N . ALA A 1 92 ? 12.406 -19.935 1.909 1.00 95.00 92 ALA A N 1
ATOM 722 C CA . ALA A 1 92 ? 11.850 -21.175 1.375 1.00 95.00 92 ALA A CA 1
ATOM 723 C C . ALA A 1 92 ? 10.315 -21.246 1.470 1.00 95.00 92 ALA A C 1
ATOM 725 O O . ALA A 1 92 ? 9.689 -21.890 0.636 1.00 95.00 92 ALA A O 1
ATOM 726 N N . ASN A 1 93 ? 9.714 -20.572 2.455 1.00 94.31 93 ASN A N 1
ATOM 727 C CA . ASN A 1 93 ? 8.274 -20.622 2.717 1.00 94.31 93 ASN A CA 1
ATOM 728 C C . ASN A 1 93 ? 7.525 -19.368 2.243 1.00 94.31 93 ASN A C 1
ATOM 730 O O . ASN A 1 93 ? 6.314 -19.279 2.430 1.00 94.31 93 ASN A O 1
ATOM 734 N N . ILE A 1 94 ? 8.224 -18.389 1.660 1.00 95.19 94 ILE A N 1
ATOM 735 C CA . ILE A 1 94 ? 7.600 -17.157 1.170 1.00 95.19 94 ILE A CA 1
ATOM 736 C C . ILE A 1 94 ? 6.868 -17.458 -0.130 1.00 95.19 94 ILE A C 1
ATOM 738 O O . ILE A 1 94 ? 7.488 -17.864 -1.115 1.00 95.19 94 ILE A O 1
ATOM 742 N N . ASN A 1 95 ? 5.563 -17.197 -0.150 1.00 95.50 95 ASN A N 1
ATOM 743 C CA . ASN A 1 95 ? 4.752 -17.324 -1.350 1.00 95.50 95 ASN A CA 1
ATOM 744 C C . ASN A 1 95 ? 4.202 -15.950 -1.758 1.00 95.50 95 ASN A C 1
ATOM 746 O O . ASN A 1 95 ? 3.456 -15.352 -0.983 1.00 95.50 95 ASN A O 1
ATOM 750 N N . PRO A 1 96 ? 4.519 -15.438 -2.961 1.00 96.31 96 PRO A N 1
ATOM 751 C CA . PRO A 1 96 ? 4.007 -14.153 -3.422 1.00 96.31 96 PRO A CA 1
ATOM 752 C C . PRO A 1 96 ? 2.471 -14.108 -3.394 1.00 96.31 96 PRO A C 1
ATOM 754 O O . PRO A 1 96 ? 1.811 -14.774 -4.192 1.00 96.31 96 PRO A O 1
ATOM 757 N N . LYS A 1 97 ? 1.901 -13.293 -2.503 1.00 96.75 97 LYS A N 1
ATOM 758 C CA . LYS A 1 97 ? 0.455 -13.052 -2.390 1.00 96.75 97 LYS A CA 1
ATOM 759 C C . LYS A 1 97 ? 0.160 -11.562 -2.380 1.00 96.75 97 LYS A C 1
ATOM 761 O O . LYS A 1 97 ? 0.923 -10.777 -1.825 1.00 96.75 97 LYS A O 1
ATOM 766 N N . ASP A 1 98 ? -0.974 -11.197 -2.963 1.00 96.06 98 ASP A N 1
ATOM 767 C CA . ASP A 1 98 ? -1.386 -9.804 -3.083 1.00 96.06 98 ASP A CA 1
ATOM 768 C C . ASP A 1 98 ? -1.524 -9.144 -1.688 1.00 96.06 98 ASP A C 1
ATOM 770 O O . ASP A 1 98 ? -2.307 -9.620 -0.853 1.00 96.06 98 ASP A O 1
ATOM 774 N N . PRO A 1 99 ? -0.797 -8.042 -1.410 1.00 94.62 99 PRO A N 1
ATOM 775 C CA . PRO A 1 99 ? -0.838 -7.349 -0.124 1.00 94.62 99 PRO A CA 1
ATOM 776 C C . PRO A 1 99 ? -2.225 -6.796 0.246 1.00 94.62 99 PRO A C 1
ATOM 778 O O . PRO A 1 99 ? -2.490 -6.605 1.437 1.00 94.62 99 PRO A O 1
ATOM 781 N N . VAL A 1 100 ? -3.119 -6.569 -0.722 1.00 94.88 100 VAL A N 1
ATOM 782 C CA . VAL A 1 100 ? -4.512 -6.173 -0.467 1.00 94.88 100 VAL A CA 1
ATOM 783 C C . VAL A 1 100 ? -5.293 -7.346 0.115 1.00 94.88 100 VAL A C 1
ATOM 785 O O . VAL A 1 100 ? -5.937 -7.202 1.154 1.00 94.88 100 VAL A O 1
ATOM 788 N N . THR A 1 101 ? -5.158 -8.537 -0.476 1.00 94.44 101 THR A N 1
ATOM 789 C CA . THR A 1 101 ? -5.832 -9.760 0.007 1.00 94.44 101 THR A CA 1
ATOM 790 C C . THR A 1 101 ? -5.349 -10.184 1.394 1.00 94.44 101 THR A C 1
ATOM 792 O O . THR A 1 101 ? -6.121 -10.684 2.211 1.00 94.44 101 THR A O 1
ATOM 795 N N . LEU A 1 102 ? -4.079 -9.912 1.705 1.00 91.81 102 LEU A N 1
ATOM 796 C CA . LEU A 1 102 ? -3.495 -10.153 3.025 1.00 91.81 102 LEU A CA 1
ATOM 797 C C . LEU A 1 102 ? -3.975 -9.142 4.086 1.00 91.81 102 LEU A C 1
ATOM 799 O O . LEU A 1 102 ? -3.802 -9.370 5.292 1.00 91.81 102 LEU A O 1
ATOM 803 N N . GLY A 1 103 ? -4.596 -8.037 3.659 1.00 91.44 103 GLY A N 1
ATOM 804 C CA . GLY A 1 103 ? -5.025 -6.937 4.522 1.00 91.44 103 GLY A CA 1
ATOM 805 C C . GLY A 1 103 ? -3.874 -6.030 4.972 1.00 91.44 103 GLY A C 1
ATOM 806 O O . GLY A 1 103 ? -3.968 -5.390 6.020 1.00 91.44 103 GLY A O 1
ATOM 807 N N . LEU A 1 104 ? -2.767 -5.992 4.221 1.00 90.56 104 LEU A N 1
ATOM 808 C CA . LEU A 1 104 ? -1.604 -5.141 4.504 1.00 90.56 104 LEU A CA 1
ATOM 809 C C . LEU A 1 104 ? -1.783 -3.727 3.939 1.00 90.56 104 LEU A C 1
ATOM 811 O O . LEU A 1 104 ? -1.292 -2.754 4.523 1.00 90.56 104 LEU A O 1
ATOM 815 N N . CYS A 1 105 ? -2.501 -3.599 2.824 1.00 90.88 105 CYS A N 1
ATOM 816 C CA . CYS A 1 105 ? -2.914 -2.319 2.266 1.00 90.88 105 CYS A CA 1
ATOM 817 C C . CYS A 1 105 ? -4.319 -2.348 1.671 1.00 90.88 105 CYS A C 1
ATOM 819 O O . CYS A 1 105 ? -4.939 -3.397 1.551 1.00 90.88 105 CYS A O 1
ATOM 821 N N . SER A 1 106 ? -4.845 -1.165 1.358 1.00 91.56 106 SER A N 1
ATOM 822 C CA . SER A 1 106 ? -6.081 -1.036 0.585 1.00 91.56 106 SER A CA 1
ATOM 823 C C . SER A 1 106 ? -5.778 -1.009 -0.910 1.00 91.56 106 SER A C 1
ATOM 825 O O . SER A 1 106 ? -4.707 -0.547 -1.312 1.00 91.56 106 SER A O 1
ATOM 827 N N . GLN A 1 107 ? -6.755 -1.414 -1.724 1.00 90.25 107 GLN A N 1
ATOM 828 C CA . GLN A 1 107 ? -6.669 -1.363 -3.186 1.00 90.25 107 GLN A CA 1
ATOM 829 C C . GLN A 1 107 ? -6.232 0.023 -3.681 1.00 90.25 107 GLN A C 1
ATOM 831 O O . GLN A 1 107 ? -5.232 0.163 -4.373 1.00 90.25 107 GLN A O 1
ATOM 836 N N . ARG A 1 108 ? -6.892 1.075 -3.180 1.00 90.31 108 ARG A N 1
ATOM 837 C CA . ARG A 1 108 ? -6.607 2.470 -3.548 1.00 90.31 108 ARG A CA 1
ATOM 838 C C . ARG A 1 108 ? -5.160 2.885 -3.285 1.00 90.31 108 ARG A C 1
ATOM 840 O O . ARG A 1 108 ? -4.622 3.720 -4.004 1.00 90.31 108 ARG A O 1
ATOM 847 N N . GLU A 1 109 ? -4.541 2.366 -2.226 1.00 90.88 109 GLU A N 1
ATOM 848 C CA . GLU A 1 109 ? -3.142 2.675 -1.919 1.00 90.88 109 GLU A CA 1
ATOM 849 C C . GLU A 1 109 ? -2.175 1.933 -2.833 1.00 90.88 109 GLU A C 1
ATOM 851 O O . GLU A 1 109 ? -1.146 2.509 -3.184 1.00 90.88 109 GLU A O 1
ATOM 856 N N . LEU A 1 110 ? -2.491 0.686 -3.195 1.00 93.31 110 LEU A N 1
ATOM 857 C CA . LEU A 1 110 ? -1.699 -0.082 -4.149 1.00 93.31 110 LEU A CA 1
ATOM 858 C C . LEU A 1 110 ? -1.763 0.579 -5.530 1.00 93.31 110 LEU A C 1
ATOM 860 O O . LEU A 1 110 ? -0.718 0.927 -6.073 1.00 93.31 110 LEU A O 1
ATOM 864 N N . ASP A 1 111 ? -2.964 0.879 -6.025 1.00 92.88 111 ASP A N 1
ATOM 865 C CA . ASP A 1 111 ? -3.165 1.515 -7.333 1.00 92.88 111 ASP A CA 1
ATOM 866 C C . ASP A 1 111 ? -2.455 2.875 -7.410 1.00 92.88 111 ASP A C 1
ATOM 868 O O . ASP A 1 111 ? -1.723 3.164 -8.357 1.00 92.88 111 ASP A O 1
ATOM 872 N N . ALA A 1 112 ? -2.589 3.708 -6.369 1.00 91.00 112 ALA A N 1
ATOM 873 C CA . ALA A 1 112 ? -1.914 5.004 -6.311 1.00 91.00 112 ALA A CA 1
ATOM 874 C C . ALA A 1 112 ? -0.381 4.874 -6.275 1.00 91.00 112 ALA A C 1
ATOM 876 O O . ALA A 1 112 ? 0.333 5.758 -6.762 1.00 91.00 112 ALA A O 1
ATOM 877 N N . LEU A 1 113 ? 0.141 3.803 -5.671 1.00 91.50 113 LEU A N 1
ATOM 878 C CA . LEU A 1 113 ? 1.571 3.528 -5.629 1.00 91.50 113 LEU A CA 1
ATOM 879 C C . LEU A 1 113 ? 2.096 3.116 -7.00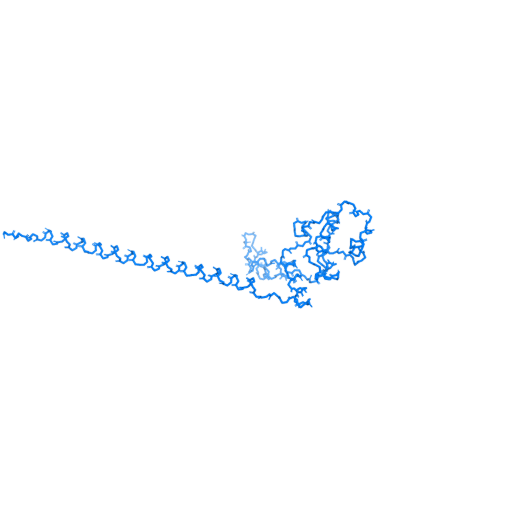3 1.00 91.50 113 LEU A C 1
ATOM 881 O O . LEU A 1 113 ? 3.103 3.675 -7.442 1.00 91.50 113 LEU A O 1
ATOM 885 N N . VAL A 1 114 ? 1.402 2.181 -7.652 1.00 91.81 114 VAL A N 1
ATOM 886 C CA . VAL A 1 114 ? 1.734 1.644 -8.975 1.00 91.81 114 VAL A CA 1
ATOM 887 C C . VAL A 1 114 ? 1.669 2.752 -10.018 1.00 91.81 114 VAL A C 1
ATOM 889 O O . VAL A 1 114 ? 2.669 3.008 -10.678 1.00 91.81 114 VAL A O 1
ATOM 892 N N . ALA A 1 115 ? 0.581 3.526 -10.070 1.00 89.56 115 ALA A N 1
ATOM 893 C CA . ALA A 1 115 ? 0.449 4.649 -11.002 1.00 89.56 115 ALA A CA 1
ATOM 894 C C . ALA A 1 115 ? 1.576 5.685 -10.834 1.00 89.56 115 ALA A C 1
ATOM 896 O O . ALA A 1 115 ? 2.145 6.190 -11.804 1.00 89.56 115 ALA A O 1
ATOM 897 N N . LYS A 1 116 ? 1.955 5.990 -9.585 1.00 88.56 116 LYS A N 1
ATOM 898 C CA . LYS A 1 116 ? 3.063 6.913 -9.308 1.00 88.56 116 LYS A CA 1
ATOM 899 C C . LYS A 1 116 ? 4.421 6.328 -9.707 1.00 88.56 116 LYS A C 1
ATOM 901 O O . LYS A 1 116 ? 5.301 7.085 -10.118 1.00 88.56 116 LYS A O 1
ATOM 906 N N . ALA A 1 117 ? 4.617 5.026 -9.521 1.00 88.81 117 ALA A N 1
ATOM 907 C CA . ALA A 1 117 ? 5.847 4.333 -9.874 1.00 88.81 117 ALA A CA 1
ATOM 908 C C . ALA A 1 117 ? 6.002 4.208 -11.397 1.00 88.81 117 ALA A C 1
ATOM 910 O O . ALA A 1 117 ? 7.043 4.611 -11.908 1.00 88.81 117 ALA A O 1
ATOM 911 N N . ALA A 1 118 ? 4.949 3.801 -12.111 1.00 87.06 118 ALA A N 1
ATOM 912 C CA . ALA A 1 118 ? 4.898 3.735 -13.572 1.00 87.06 118 ALA A CA 1
ATOM 913 C C . ALA A 1 118 ? 5.228 5.092 -14.212 1.00 87.06 118 ALA A C 1
ATOM 915 O O . ALA A 1 118 ? 6.190 5.203 -14.973 1.00 87.06 118 ALA A O 1
ATOM 916 N N . LYS A 1 119 ? 4.558 6.165 -13.762 1.00 84.31 119 LYS A N 1
ATOM 917 C CA . LYS A 1 119 ? 4.839 7.535 -14.224 1.00 84.31 119 LYS A CA 1
ATOM 918 C C . LYS A 1 119 ? 6.295 7.952 -13.999 1.00 84.31 119 LYS A C 1
ATOM 920 O O . LYS A 1 119 ? 6.871 8.668 -14.811 1.00 84.31 119 LYS A O 1
ATOM 925 N N . LYS A 1 120 ? 6.898 7.545 -12.877 1.00 81.69 120 LYS A N 1
ATOM 926 C CA . LYS A 1 120 ? 8.303 7.856 -12.570 1.00 81.69 120 LYS A CA 1
ATOM 927 C C . LYS A 1 120 ? 9.274 7.016 -13.406 1.00 81.69 120 LYS A C 1
ATOM 929 O O . LYS A 1 120 ? 10.358 7.497 -13.719 1.00 81.69 120 LYS A O 1
ATOM 934 N N . ALA A 1 121 ? 8.900 5.785 -13.736 1.00 78.75 121 ALA A N 1
ATOM 935 C CA . ALA A 1 121 ? 9.683 4.880 -14.565 1.00 78.75 121 ALA A CA 1
ATOM 936 C C . ALA A 1 121 ? 9.651 5.252 -16.059 1.00 78.75 121 ALA A C 1
ATOM 938 O O . ALA A 1 121 ? 10.340 4.611 -16.844 1.00 78.75 121 ALA A O 1
ATOM 939 N N . GLY A 1 122 ? 8.880 6.274 -16.456 1.00 70.38 122 GLY A N 1
ATOM 940 C CA . GLY A 1 122 ? 8.705 6.636 -17.866 1.00 70.38 122 GLY A CA 1
ATOM 941 C C . GLY A 1 122 ? 7.887 5.608 -18.645 1.00 70.38 122 GLY A C 1
ATOM 942 O O . GLY A 1 122 ? 7.854 5.663 -19.868 1.00 70.38 122 GLY A O 1
ATOM 943 N N . ILE A 1 123 ? 7.227 4.687 -17.936 1.00 62.09 123 ILE A N 1
ATOM 944 C CA . ILE A 1 123 ? 6.147 3.877 -18.480 1.00 62.09 123 ILE A CA 1
ATOM 945 C C . ILE A 1 123 ? 4.965 4.844 -18.540 1.00 62.09 123 ILE A C 1
ATOM 947 O O . ILE A 1 123 ? 4.224 5.007 -17.567 1.00 62.09 123 ILE A O 1
ATOM 951 N N . GLU A 1 124 ? 4.877 5.608 -19.628 1.00 52.38 124 GLU A N 1
ATOM 952 C CA . GLU A 1 124 ? 3.595 6.182 -20.008 1.00 52.38 124 GLU A CA 1
ATOM 953 C C . GLU A 1 124 ? 2.643 4.994 -20.131 1.00 52.38 124 GLU A C 1
ATOM 955 O O . GLU A 1 124 ? 2.940 4.042 -20.842 1.00 52.38 124 GLU A O 1
ATOM 960 N N . ASP A 1 125 ? 1.551 4.997 -19.366 1.00 53.47 125 ASP A N 1
ATOM 961 C CA . ASP A 1 125 ? 0.393 4.205 -19.760 1.00 53.47 125 ASP A CA 1
ATOM 962 C C . ASP A 1 125 ? 0.094 4.659 -21.186 1.00 53.47 125 ASP A C 1
ATOM 964 O O . ASP A 1 125 ? -0.124 5.855 -21.390 1.00 53.47 125 ASP A O 1
ATOM 968 N N . ASP A 1 126 ? 0.170 3.758 -22.165 1.00 48.91 126 ASP A N 1
ATOM 969 C CA . ASP A 1 126 ? 0.048 4.048 -23.601 1.00 48.91 126 ASP A CA 1
ATOM 970 C C . ASP A 1 126 ? -1.314 4.688 -23.976 1.00 48.91 126 ASP A C 1
ATOM 972 O O . ASP A 1 126 ? -1.725 4.694 -25.135 1.00 48.91 126 ASP A O 1
ATOM 976 N N . GLY A 1 127 ? -2.100 5.132 -22.991 1.00 51.34 127 GLY A N 1
ATOM 977 C CA . GLY A 1 127 ? -3.476 5.562 -23.101 1.00 51.34 127 GLY A CA 1
ATOM 978 C C . GLY A 1 127 ? -4.393 4.415 -23.479 1.00 51.34 127 GLY A C 1
ATOM 979 O O . GLY A 1 127 ? -5.587 4.633 -23.569 1.00 51.34 127 GLY A O 1
ATOM 980 N N . LEU A 1 128 ? -3.884 3.200 -23.702 1.00 54.78 128 LEU A N 1
ATOM 981 C CA . LEU A 1 128 ? -4.652 2.085 -24.243 1.00 54.78 128 LEU A CA 1
ATOM 982 C C . LEU A 1 128 ? -5.725 1.609 -23.260 1.00 54.78 128 LEU A C 1
ATOM 984 O O . LEU A 1 128 ? -6.806 1.211 -23.682 1.00 54.78 128 LEU A O 1
ATOM 988 N N . ALA A 1 129 ? -5.440 1.637 -21.955 1.00 55.88 129 ALA A N 1
ATOM 989 C CA . ALA A 1 129 ? -6.412 1.285 -20.923 1.00 55.88 129 ALA A CA 1
ATOM 990 C C . ALA A 1 129 ? -7.490 2.371 -20.783 1.00 55.88 129 ALA A C 1
ATOM 992 O O . ALA A 1 129 ? -8.676 2.052 -20.786 1.00 55.88 129 ALA A O 1
ATOM 993 N N . GLU A 1 130 ? -7.093 3.646 -20.750 1.00 57.38 130 GLU A N 1
ATOM 994 C CA . GLU A 1 130 ? -8.012 4.794 -20.717 1.00 57.38 130 GLU A CA 1
ATOM 995 C C . GLU A 1 130 ? -8.849 4.898 -22.011 1.00 57.38 130 GLU A C 1
ATOM 997 O O . GLU A 1 130 ? -10.046 5.159 -21.959 1.00 57.38 130 GLU A O 1
ATOM 1002 N N . GLN A 1 131 ? -8.255 4.616 -23.175 1.00 60.25 131 GLN A N 1
ATOM 1003 C CA . GLN A 1 131 ? -8.927 4.561 -24.477 1.00 60.25 131 GLN A CA 1
ATOM 1004 C C . GLN A 1 131 ? -9.917 3.404 -24.540 1.00 60.25 131 GLN A C 1
ATOM 1006 O O . GLN A 1 131 ? -11.034 3.620 -24.993 1.00 60.25 131 GLN A O 1
ATOM 1011 N N . ARG A 1 132 ? -9.553 2.207 -24.055 1.00 64.12 132 ARG A N 1
ATOM 1012 C CA . ARG A 1 132 ? -10.479 1.063 -23.966 1.00 64.12 132 ARG A CA 1
ATOM 1013 C C . ARG A 1 132 ? -11.655 1.361 -23.037 1.00 64.12 132 ARG A C 1
ATOM 1015 O O . ARG A 1 132 ? -12.801 1.126 -23.401 1.00 64.12 132 ARG A O 1
ATOM 1022 N N . LEU A 1 133 ? -11.381 1.941 -21.868 1.00 69.19 133 LEU A N 1
ATOM 1023 C CA . LEU A 1 133 ? -12.419 2.387 -20.934 1.00 69.19 133 LEU A CA 1
ATOM 1024 C C . LEU A 1 133 ? -13.313 3.474 -21.553 1.00 69.19 133 LEU A C 1
ATOM 1026 O O . LEU A 1 133 ? -14.518 3.486 -21.307 1.00 69.19 133 LEU A O 1
ATOM 1030 N N . GLY A 1 134 ? -12.741 4.359 -22.373 1.00 75.25 134 GLY A N 1
ATOM 1031 C CA . GLY A 1 134 ? -13.475 5.340 -23.170 1.00 75.25 134 GLY A CA 1
ATOM 1032 C C . GLY A 1 134 ? -14.390 4.685 -24.205 1.00 75.25 134 GLY A C 1
ATOM 1033 O O . GLY A 1 134 ? -15.584 4.966 -24.220 1.00 75.25 134 GLY A O 1
ATOM 1034 N N . THR A 1 135 ? -13.869 3.751 -25.006 1.00 76.94 135 THR A N 1
ATOM 1035 C CA . THR A 1 135 ? -14.647 3.054 -26.042 1.00 76.94 135 THR A CA 1
ATOM 1036 C C . THR A 1 135 ? -15.775 2.207 -25.464 1.00 76.94 135 THR A C 1
ATOM 1038 O O . THR A 1 135 ? -16.883 2.233 -25.997 1.00 76.94 135 THR A O 1
ATOM 1041 N N . ASP A 1 136 ? -15.534 1.505 -24.354 1.00 73.12 136 ASP A N 1
ATOM 1042 C CA . ASP A 1 136 ? -16.551 0.672 -23.701 1.00 73.12 136 ASP A CA 1
ATOM 1043 C C . ASP A 1 136 ? -17.669 1.539 -23.101 1.00 73.12 136 ASP A C 1
ATOM 1045 O O . ASP A 1 136 ? -18.855 1.208 -23.179 1.00 73.12 136 ASP A O 1
ATOM 1049 N N . ARG A 1 137 ? -17.302 2.696 -22.538 1.00 79.00 137 ARG A N 1
ATOM 1050 C CA . ARG A 1 137 ? -18.256 3.675 -22.012 1.00 79.00 137 ARG A CA 1
ATOM 1051 C C . ARG A 1 137 ? -19.109 4.289 -23.118 1.00 79.00 137 ARG A C 1
ATOM 1053 O O . ARG A 1 137 ? -20.314 4.448 -22.925 1.00 79.00 137 ARG A O 1
ATOM 1060 N N . ASP A 1 138 ? -18.501 4.652 -24.241 1.00 84.12 138 ASP A N 1
ATOM 1061 C CA . ASP A 1 138 ? -19.205 5.273 -25.363 1.00 84.12 138 ASP A CA 1
ATOM 1062 C C . ASP A 1 138 ? -20.178 4.290 -26.028 1.00 84.12 138 ASP A C 1
ATOM 1064 O O . ASP A 1 138 ? -21.313 4.666 -26.330 1.00 84.12 138 ASP A O 1
ATOM 1068 N N . ALA A 1 139 ? -19.791 3.016 -26.156 1.00 87.81 139 ALA A N 1
ATOM 1069 C CA . ALA A 1 139 ? -20.670 1.953 -26.645 1.00 87.81 139 ALA A CA 1
ATOM 1070 C C . ALA A 1 139 ? -21.915 1.779 -25.757 1.00 87.81 139 ALA A C 1
ATOM 1072 O O . ALA A 1 139 ? -23.035 1.735 -26.265 1.00 87.81 139 ALA A O 1
ATOM 1073 N N . LEU A 1 140 ? -21.737 1.773 -24.431 1.00 85.94 140 LEU A N 1
ATOM 1074 C CA . LEU A 1 140 ? -22.844 1.659 -23.477 1.00 85.94 140 LEU A CA 1
ATOM 1075 C C . LEU A 1 140 ? -23.792 2.870 -23.533 1.00 85.94 140 LEU A C 1
ATOM 1077 O O . LEU A 1 140 ? -25.007 2.732 -23.399 1.00 85.94 140 LEU A O 1
ATOM 1081 N N . ILE A 1 141 ? -23.252 4.077 -23.723 1.00 90.00 141 ILE A N 1
ATOM 1082 C CA . ILE A 1 141 ? -24.069 5.292 -23.859 1.00 90.00 141 ILE A CA 1
ATOM 1083 C C . ILE A 1 141 ? -24.935 5.221 -25.118 1.00 90.00 141 ILE A C 1
ATOM 1085 O O . ILE A 1 141 ? -26.097 5.635 -25.077 1.00 90.00 141 ILE A O 1
ATOM 1089 N N . GLU A 1 142 ? -24.387 4.716 -26.220 1.00 90.00 142 GLU A N 1
ATOM 1090 C CA . GLU A 1 142 ? -25.121 4.594 -27.476 1.00 90.00 142 GLU A CA 1
ATOM 1091 C C . GLU A 1 142 ? -26.208 3.517 -27.401 1.00 90.00 142 GLU A C 1
ATOM 1093 O O . GLU A 1 142 ? -27.339 3.760 -27.820 1.00 90.00 142 GLU A O 1
ATOM 1098 N N . GLU A 1 143 ? -25.917 2.382 -26.763 1.00 90.81 143 GLU A N 1
ATOM 1099 C CA . GLU A 1 143 ? -26.903 1.333 -26.484 1.00 90.81 143 GLU A CA 1
ATOM 1100 C C . GLU A 1 143 ? -28.089 1.877 -25.670 1.00 90.81 143 GLU A C 1
ATOM 1102 O O . GLU A 1 143 ? -29.241 1.780 -26.096 1.00 90.81 143 GLU A O 1
ATOM 1107 N N . LEU A 1 144 ? -27.823 2.585 -24.567 1.00 91.94 144 LEU A N 1
ATOM 1108 C CA . LEU A 1 144 ? -28.872 3.194 -23.737 1.00 91.94 144 LEU A CA 1
ATOM 1109 C C . LEU A 1 144 ? -29.690 4.264 -24.482 1.00 91.94 144 LEU A C 1
ATOM 1111 O O . LEU A 1 144 ? -30.871 4.482 -24.187 1.00 91.94 144 LEU A O 1
ATOM 1115 N N . ARG A 1 145 ? -29.080 4.978 -25.437 1.00 90.69 145 ARG A N 1
ATOM 1116 C CA . ARG A 1 145 ? -29.794 5.938 -26.294 1.00 90.69 145 ARG A CA 1
ATOM 1117 C C . ARG A 1 145 ? -30.692 5.222 -27.293 1.00 90.69 145 ARG A C 1
ATOM 1119 O O . ARG A 1 145 ? -31.834 5.653 -27.454 1.00 90.69 145 ARG A O 1
ATOM 1126 N N . ALA A 1 146 ? -30.212 4.146 -27.912 1.00 89.81 146 ALA A N 1
ATOM 1127 C CA . ALA A 1 146 ? -30.987 3.322 -28.834 1.00 89.81 146 ALA A CA 1
ATOM 1128 C C . ALA A 1 146 ? -32.193 2.673 -28.137 1.00 89.81 146 ALA A C 1
ATOM 1130 O O . ALA A 1 146 ? -33.305 2.707 -28.661 1.00 89.81 146 ALA A O 1
ATOM 1131 N N . GLU A 1 147 ? -32.016 2.172 -26.912 1.00 90.00 147 GLU A N 1
ATOM 1132 C CA . GLU A 1 147 ? -33.120 1.646 -26.102 1.00 90.00 147 GLU A CA 1
ATOM 1133 C C . GLU A 1 147 ? -34.181 2.713 -25.806 1.00 90.00 147 GLU A C 1
ATOM 1135 O O . GLU A 1 147 ? -35.385 2.463 -25.931 1.00 90.00 147 GLU A O 1
ATOM 1140 N N . ARG A 1 148 ? -33.759 3.936 -25.450 1.00 91.31 148 ARG A N 1
ATOM 1141 C CA . ARG A 1 148 ? -34.693 5.043 -25.200 1.00 91.31 148 ARG A CA 1
ATOM 1142 C C . ARG A 1 148 ? -35.433 5.475 -26.458 1.00 91.31 148 ARG A C 1
ATOM 1144 O O . ARG A 1 148 ? -36.638 5.702 -26.384 1.00 91.31 148 ARG A O 1
ATOM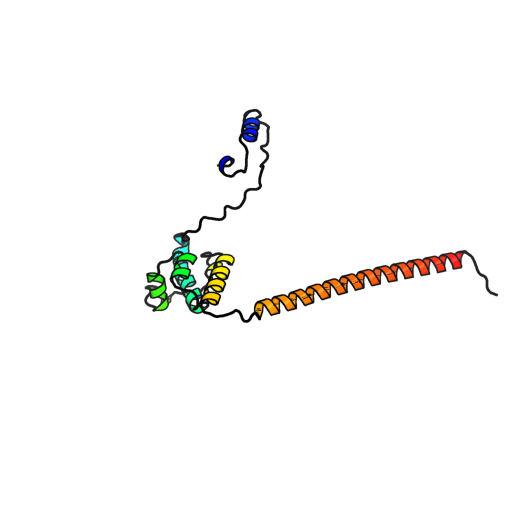 1151 N N . THR A 1 149 ? -34.754 5.603 -27.595 1.00 91.50 149 THR A N 1
ATOM 1152 C CA . THR A 1 149 ? -35.406 6.010 -28.850 1.00 91.50 149 THR A CA 1
ATOM 1153 C C . THR A 1 149 ? -36.364 4.935 -29.354 1.00 91.50 149 THR A C 1
ATOM 1155 O O . THR A 1 149 ? -37.473 5.274 -29.764 1.00 91.50 149 THR A O 1
ATOM 1158 N N . ALA A 1 150 ? -36.002 3.654 -29.238 1.00 88.12 150 ALA A N 1
ATOM 1159 C CA . ALA A 1 150 ? -36.887 2.535 -29.548 1.00 88.12 150 ALA A CA 1
ATOM 1160 C C . ALA A 1 150 ? -38.124 2.521 -28.638 1.00 88.12 150 ALA A C 1
ATOM 1162 O O . ALA A 1 150 ? -39.241 2.378 -29.127 1.00 88.12 150 ALA A O 1
ATOM 1163 N N . SER A 1 151 ? -37.943 2.756 -27.335 1.00 88.94 151 SER A N 1
ATOM 1164 C CA . SER A 1 151 ? -39.050 2.828 -26.373 1.00 88.94 151 SER A CA 1
ATOM 1165 C C . SER A 1 151 ? -40.002 3.989 -26.672 1.00 88.94 151 SER A C 1
ATOM 1167 O O . SER A 1 151 ? -41.217 3.817 -26.639 1.00 88.94 151 SER A O 1
ATOM 1169 N N . VAL A 1 152 ? -39.468 5.170 -27.008 1.00 91.56 152 VAL A N 1
ATOM 1170 C CA . VAL A 1 152 ? -40.276 6.341 -27.392 1.00 91.56 152 VAL A CA 1
ATOM 1171 C C . VAL A 1 152 ? -41.032 6.080 -28.695 1.00 91.56 152 VAL A C 1
ATOM 1173 O O . VAL A 1 152 ? -42.216 6.400 -28.785 1.00 91.56 152 VAL A O 1
ATOM 1176 N N . LYS A 1 153 ? -40.377 5.464 -29.684 1.00 87.88 153 LYS A N 1
ATOM 1177 C CA . LYS A 1 153 ? -41.000 5.113 -30.962 1.00 87.88 153 LYS A CA 1
ATOM 1178 C C . LYS A 1 153 ? -42.134 4.105 -30.769 1.00 87.88 153 LYS A C 1
ATOM 1180 O O . LYS A 1 153 ? -43.251 4.389 -31.191 1.00 87.88 153 LYS A O 1
ATOM 1185 N N . ALA A 1 154 ? -41.885 3.015 -30.046 1.00 86.25 154 ALA A N 1
ATOM 1186 C CA . ALA A 1 154 ? -42.897 2.010 -29.726 1.00 86.25 154 ALA A CA 1
ATOM 1187 C C . ALA A 1 154 ? -44.080 2.607 -28.947 1.00 86.25 154 ALA A C 1
ATOM 1189 O O . ALA A 1 154 ? -45.230 2.287 -29.230 1.00 86.25 154 ALA A O 1
ATOM 1190 N N . ALA A 1 155 ? -43.822 3.524 -28.007 1.00 86.44 155 ALA A N 1
ATOM 1191 C CA . ALA A 1 155 ? -44.885 4.219 -27.285 1.00 86.44 155 ALA A CA 1
ATOM 1192 C C . ALA A 1 155 ? -45.723 5.120 -28.210 1.00 86.44 155 ALA A C 1
ATOM 1194 O O . ALA A 1 155 ? -46.943 5.178 -28.070 1.00 86.44 155 ALA A O 1
ATOM 1195 N N . SER A 1 156 ? -45.085 5.807 -29.166 1.00 86.06 156 SER A N 1
ATOM 1196 C CA . SER A 1 156 ? -45.784 6.653 -30.139 1.00 86.06 156 SER A CA 1
ATOM 1197 C C . SER A 1 156 ? -46.600 5.846 -31.153 1.00 86.06 156 SER A C 1
ATOM 1199 O O . SER A 1 156 ? -47.727 6.224 -31.456 1.00 86.06 156 SER A O 1
ATOM 1201 N N . GLU A 1 157 ? -46.075 4.713 -31.621 1.00 84.12 157 GLU A N 1
ATOM 1202 C CA . GLU A 1 157 ? -46.769 3.797 -32.532 1.00 84.12 157 GLU A CA 1
ATOM 1203 C C . GLU A 1 157 ? -47.967 3.150 -31.831 1.00 84.12 157 GLU A C 1
ATOM 1205 O O . GLU A 1 157 ? -49.074 3.184 -32.359 1.00 84.12 157 GLU A O 1
ATOM 1210 N N . ALA A 1 158 ? -47.800 2.690 -30.586 1.00 83.75 158 ALA A N 1
ATOM 1211 C CA . ALA A 1 158 ? -48.902 2.157 -29.787 1.00 83.75 158 ALA A CA 1
ATOM 1212 C C . ALA A 1 158 ? -50.005 3.204 -29.531 1.00 83.75 158 ALA A C 1
ATOM 1214 O O . ALA A 1 158 ? -51.191 2.872 -29.531 1.00 83.75 158 ALA A O 1
ATOM 1215 N N . ALA A 1 159 ? -49.637 4.476 -29.337 1.00 84.25 159 ALA A N 1
ATOM 1216 C CA . ALA A 1 159 ? -50.601 5.567 -29.202 1.00 84.25 159 ALA A CA 1
ATOM 1217 C C . ALA A 1 159 ? -51.365 5.827 -30.513 1.00 84.25 159 ALA A C 1
ATOM 1219 O O . ALA A 1 159 ? -52.585 5.979 -30.482 1.00 84.25 159 ALA A O 1
ATOM 1220 N N . GLN A 1 160 ? -50.673 5.819 -31.658 1.00 82.69 160 GLN A N 1
ATOM 1221 C CA . GLN A 1 160 ? -51.289 5.976 -32.981 1.00 82.69 160 GLN A CA 1
ATOM 1222 C C . GLN A 1 160 ? -52.212 4.804 -33.332 1.00 82.69 160 GLN A C 1
ATOM 1224 O O . GLN A 1 160 ? -53.301 5.015 -33.861 1.00 82.69 160 GLN A O 1
ATOM 1229 N N . GLU A 1 161 ? -51.819 3.571 -33.008 1.00 79.81 161 GLU A N 1
ATOM 1230 C CA . GLU A 1 161 ? -52.654 2.381 -33.197 1.00 79.81 161 GLU A CA 1
ATOM 1231 C C . GLU A 1 161 ? -53.903 2.417 -32.311 1.00 79.81 161 GLU A C 1
ATOM 1233 O O . GLU A 1 161 ? -54.998 2.098 -32.779 1.00 79.81 161 GLU A O 1
ATOM 1238 N N . ALA A 1 162 ? -53.771 2.859 -31.056 1.00 81.31 162 ALA A N 1
ATOM 1239 C CA . ALA A 1 162 ? -54.908 3.043 -30.158 1.00 81.31 162 ALA A CA 1
ATOM 1240 C C . ALA A 1 162 ? -55.870 4.132 -30.665 1.00 81.31 162 ALA A C 1
ATOM 1242 O O . ALA A 1 162 ? -57.087 3.937 -30.630 1.00 81.31 162 ALA A O 1
ATOM 1243 N N . GLU A 1 163 ? -55.347 5.246 -31.182 1.00 79.50 163 GLU A N 1
ATOM 1244 C CA . GLU A 1 163 ? -56.143 6.325 -31.776 1.00 79.50 163 GLU A CA 1
ATOM 1245 C C . GLU A 1 163 ? -56.852 5.868 -33.063 1.00 79.50 163 GLU A C 1
ATOM 1247 O O . GLU A 1 163 ? -58.053 6.093 -33.223 1.00 79.50 163 GLU A O 1
ATOM 1252 N N . ALA A 1 164 ? -56.159 5.140 -33.945 1.00 79.38 164 ALA A N 1
ATOM 1253 C CA . ALA A 1 164 ? -56.739 4.577 -35.164 1.00 79.38 164 ALA A CA 1
ATOM 1254 C C . ALA A 1 164 ? -57.820 3.526 -34.859 1.00 79.38 164 ALA A C 1
ATOM 1256 O O . ALA A 1 164 ? -58.880 3.517 -35.492 1.00 79.38 164 ALA A O 1
ATOM 1257 N N . ALA A 1 165 ? -57.592 2.664 -33.864 1.00 82.00 165 ALA A N 1
ATOM 1258 C CA . ALA A 1 165 ? -58.580 1.693 -33.404 1.00 82.00 165 ALA A CA 1
ATOM 1259 C C . ALA A 1 165 ? -59.813 2.384 -32.800 1.00 82.00 165 ALA A C 1
ATOM 1261 O O . ALA A 1 165 ? -60.942 1.979 -33.092 1.00 82.00 165 ALA A O 1
ATOM 1262 N N . ALA A 1 166 ? -59.617 3.449 -32.016 1.00 83.19 166 ALA A N 1
ATOM 1263 C CA . ALA A 1 166 ? -60.704 4.251 -31.461 1.00 83.19 166 ALA A CA 1
ATOM 1264 C C . ALA A 1 166 ? -61.514 4.953 -32.564 1.00 83.19 166 ALA A C 1
ATOM 1266 O O . ALA A 1 166 ? -62.745 4.925 -32.532 1.00 83.19 166 ALA A O 1
ATOM 1267 N N . TRP A 1 167 ? -60.843 5.502 -33.582 1.00 81.50 167 TRP A N 1
ATOM 1268 C CA . TRP A 1 167 ? -61.492 6.117 -34.741 1.00 81.50 167 TRP A CA 1
ATOM 1269 C C . TRP A 1 167 ? -62.315 5.108 -35.554 1.00 81.50 167 TRP A C 1
ATOM 1271 O O . TRP A 1 167 ? -63.469 5.373 -35.890 1.00 81.50 167 TRP A O 1
ATOM 1281 N N . LEU A 1 168 ? -61.771 3.915 -35.824 1.00 76.19 168 LEU A N 1
ATOM 1282 C CA . LEU A 1 168 ? -62.496 2.845 -36.523 1.00 76.19 168 LEU A CA 1
ATOM 1283 C C . LEU A 1 168 ? -63.691 2.325 -35.712 1.00 76.19 168 LEU A C 1
ATOM 1285 O O . LEU A 1 168 ? -64.735 2.015 -36.290 1.00 76.19 168 LEU A O 1
ATOM 1289 N N . ALA A 1 169 ? -63.558 2.230 -34.387 1.00 78.75 169 ALA A N 1
ATOM 1290 C CA . ALA A 1 169 ? -64.648 1.838 -33.499 1.00 78.75 169 ALA A CA 1
ATOM 1291 C C . ALA A 1 169 ? -65.771 2.888 -33.482 1.00 78.75 169 ALA A C 1
ATOM 1293 O O . ALA A 1 169 ? -66.939 2.516 -33.601 1.00 78.75 169 ALA A O 1
ATOM 1294 N N . ALA A 1 170 ? -65.425 4.178 -33.418 1.00 76.12 170 ALA A N 1
ATOM 1295 C CA . ALA A 1 170 ? -66.381 5.280 -33.518 1.00 76.12 170 ALA A CA 1
ATOM 1296 C C . ALA A 1 170 ? -67.103 5.278 -34.877 1.00 76.12 170 ALA A C 1
ATOM 1298 O O . ALA A 1 170 ? -68.330 5.272 -34.923 1.00 76.12 170 ALA A O 1
ATOM 1299 N N . ARG A 1 171 ? -66.363 5.134 -35.985 1.00 75.56 171 ARG A N 1
ATOM 1300 C CA . ARG A 1 171 ? -66.936 5.063 -37.340 1.00 75.56 171 ARG A CA 1
ATOM 1301 C C . ARG A 1 171 ? -67.855 3.849 -37.543 1.00 75.56 171 ARG A C 1
ATOM 1303 O O . ARG A 1 171 ? -68.835 3.935 -38.277 1.00 75.56 171 ARG A O 1
ATOM 1310 N N . ARG A 1 172 ? -67.561 2.710 -36.902 1.00 71.00 172 ARG A N 1
ATOM 1311 C CA . ARG A 1 172 ? -68.435 1.521 -36.914 1.00 71.00 172 ARG A CA 1
ATOM 1312 C C . ARG A 1 172 ? -69.700 1.734 -36.074 1.00 71.00 172 ARG A C 1
ATOM 1314 O O . ARG A 1 172 ? -70.751 1.226 -36.453 1.00 71.00 172 ARG A O 1
ATOM 1321 N N . ALA A 1 173 ? -69.608 2.474 -34.969 1.00 69.75 173 ALA A N 1
ATOM 1322 C CA . ALA A 1 173 ? -70.754 2.834 -34.132 1.00 69.75 173 ALA A CA 1
ATOM 1323 C C . ALA A 1 173 ? -71.683 3.864 -34.805 1.00 69.75 173 ALA A C 1
ATOM 1325 O O . ALA A 1 173 ? -72.887 3.833 -34.570 1.00 69.75 173 ALA A O 1
ATOM 1326 N N . GLU A 1 174 ? -71.143 4.723 -35.675 1.00 66.62 174 GLU A N 1
ATOM 1327 C CA . GLU A 1 174 ? -71.899 5.734 -36.433 1.00 66.62 174 GLU A CA 1
ATOM 1328 C C . GLU A 1 174 ? -72.618 5.192 -37.687 1.00 66.62 174 GLU A C 1
ATOM 1330 O O . GLU A 1 174 ? -73.399 5.917 -38.293 1.00 66.62 174 GLU A O 1
ATOM 1335 N N . GLY A 1 175 ? -72.425 3.918 -38.055 1.00 63.84 175 GLY A N 1
ATOM 1336 C CA . GLY A 1 175 ? -73.277 3.220 -39.027 1.00 63.84 175 GLY A CA 1
ATOM 1337 C C . GLY A 1 175 ? -73.281 3.804 -40.447 1.00 63.84 175 GLY A C 1
ATOM 1338 O O . GLY A 1 175 ? -74.300 4.310 -40.906 1.00 63.84 175 GLY A O 1
ATOM 1339 N N . ILE A 1 176 ? -72.181 3.651 -41.194 1.00 55.47 176 ILE A N 1
ATOM 1340 C CA . ILE A 1 176 ? -72.206 3.808 -42.659 1.00 55.47 176 ILE A CA 1
ATOM 1341 C C . ILE A 1 176 ? -72.612 2.466 -43.278 1.00 55.47 176 ILE A C 1
ATOM 1343 O O . ILE A 1 176 ? -71.809 1.538 -43.377 1.00 55.47 176 ILE A O 1
ATOM 1347 N N . SER A 1 177 ? -73.884 2.373 -43.663 1.00 52.38 177 SER A N 1
ATOM 1348 C CA . SER A 1 177 ? -74.379 1.420 -44.651 1.00 52.38 177 SER A CA 1
ATOM 1349 C C . SER A 1 177 ? -73.948 1.889 -46.043 1.00 52.38 177 SER A C 1
ATOM 1351 O O . SER A 1 177 ? -74.534 2.836 -46.565 1.00 52.38 177 SER A O 1
ATOM 1353 N N . ASP A 1 178 ? -72.959 1.239 -46.650 1.00 50.41 178 ASP A N 1
ATOM 1354 C CA . ASP A 1 178 ? -72.815 1.273 -48.108 1.00 50.41 178 ASP A CA 1
ATOM 1355 C C . ASP A 1 178 ? -73.539 0.043 -48.668 1.00 50.41 178 ASP A C 1
ATOM 1357 O O . ASP A 1 178 ? -73.204 -1.098 -48.334 1.00 50.41 178 ASP A O 1
ATOM 1361 N N . SER A 1 179 ? -74.602 0.313 -49.431 1.00 42.69 179 SER A N 1
ATOM 1362 C CA . SER A 1 179 ? -75.246 -0.630 -50.356 1.00 42.69 179 SER A CA 1
ATOM 1363 C C . SER A 1 179 ? -74.465 -0.709 -51.661 1.00 42.69 179 SER A C 1
ATOM 1365 O O . SER A 1 179 ? -73.841 0.312 -52.024 1.00 42.69 179 SER A O 1
#

Secondary structure (DSSP, 8-state):
-TTTTTSS-HHHHHHHHH-TT--PPPSS--------S-PPPPPGGGSTTHHHHHHHHHHH-TTS-HHHHIIIII--HHHHHHHHTT-STTGGG-----TTTTTSS-HHHHHHHHHHHHHHHT----SHHHHHHHHHHHHHHHHHHHHHHHHHHHHHHHHHHHHHHHHHHHHHHTT----

Sequence (179 aa):
DPLHSGELNQAEIDKGQATPEYKLKMQRAPISVSRTKGPRYTPVSKRQDKPDGIAWILRNHPEVSDAQIGKLIGTTRTTIAAIRDRSHWNIANINPKDPVTLGLCSQRELDALVAKAAKKAGIEDDGLAEQRLGTDRDALIEELRAERTASVKAASEAAQEAEAAAWLAARRAEGISDS

=== Feature glossary ===
Feature key, reading from the visual/contextual features back to the raw sequence:

Rendered structure images. Structure images are PyMOL renders from six orthogonal camera directions. Cartoon representation draws helices as coils and strands as arrows; sticks shows the backbone as bonds; surface shows the solvent-excluded envelope. Rainbow coloring maps sequence position to hue (blue→red, N→C); chain coloring assigns a distinct color per polypeptide.

Contact-map, Ramachandran, and PAE plots. Three diagnostic plots accompany the record. The Cα contact map visualizes the tertiary structure as a 2D adjacency matrix (8 Å cutoff, sequence-local contacts suppressed). The Ramachandran plot shows the distribution of backbone (φ, ψ) torsions, with points in the α and β basins reflecting secondary structure content. The PAE plot shows AlphaFold's inter-residue confidence as a color matrix.

InterPro / GO / CATH / organism. The annotation block draws on four external resources. InterPro: which protein families and domains the sequence belongs to. GO: standardized terms for what the protein does, what process it participates in, and where in the cell it acts. CATH: which structural fold it has in the CATH hierarchy. Organism: the species of origin.

Nearest PDB structures. Structural nearest neighbors (via Foldseek easy-search vs the PDB). Reported per hit: target PDB id, E-value, and alignment TM-score. A TM-score above ~0.5 is the conventional threshold for 'same fold'.

Predicted aligned error. Predicted aligned error is AlphaFold's pairwise confidence. Unlike pLDDT (per-residue), PAE is per-residue-pair and captures whether two parts of the structure are correctly placed relative to each other. Units are ångströms of expected positional error.

Solvent-accessible surface area. SASA measures how much of the protein is reachable by solvent. It is computed by rolling a water-sized probe over the atomic surface and summing the exposed area (Å²). Per-residue SASA distinguishes core (buried, low SASA) from surface (exposed, high SASA) residues; total SASA is a whole-molecule size measure.

B-factor. Crystallographic B-factors measure how much each atom's electron density is smeared out, in Å². They rise in mobile loops and surface residues and fall in the buried interior. In AlphaFold models this column is repurposed to hold pLDDT instead.

pLDDT. For AlphaFold models, the B-factor field carries pLDDT — the model's own estimate of local accuracy on a 0–100 scale. Regions with pLDDT<50 should be treated as essentially unmodeled; they often correspond to intrinsically disordered segments.

Backbone torsions (φ/ψ). φ (phi) and ψ (psi) are the two rotatable backbone dihedrals per residue: φ is the C(i-1)–N–Cα–C torsion, ψ is the N–Cα–C–N(i+1) torsion, both in degrees on (−180°, 180°]. α-helical residues cluster near (−60°, −45°); β-strand residues near (−120°, +130°). A Ramachandran plot is simply a scatter of (φ, ψ) for every residue.

Radius of gyration, Cα contacts, bounding box. Radius of gyration (Rg) is the root-mean-square distance of Cα atoms from their centroid — a single number for overall size and compactness. A globular domain of N residues has Rg ≈ 2.2·N^0.38 Å; an extended or disordered chain has a much larger Rg. The Cα contact count is the number of residue pairs whose Cα atoms are within 8 Å and are more than four positions apart in sequence — a standard proxy for tertiary packing density. The bounding box is the smallest axis-aligned box enclosing all Cα atoms.

Secondary structure (3-state, P-SEA). Three-state secondary structure (P-SEA) collapses the eight DSSP classes into helix (a), strand (b), and coil (c). P-SEA assigns these from Cα geometry alone — distances and angles — without requiring backbone oxygens, so it works on any Cα trace.

Secondary structure (8-state, DSSP). Secondary structure is the local, repeating backbone conformation. DSSP classifies it into eight states by reading the hydrogen-bond network: three helix types (H, G, I), two β types (E, B), two non-regular types (T, S), and unstructured coil (-).

Foldseek 3Di. The Foldseek 3Di string encodes local tertiary geometry as a 20-letter alphabet — one character per residue — derived from the relative positions of nearby Cα atoms. Unlike the amino-acid sequence, 3Di is a direct function of the 3D structure, so two proteins with the same fold have similar 3Di strings even at low sequence identity.

mmCIF coordinates. Structure coordinates are given as an mmCIF _atom_site loop: one row per atom with element, residue name, chain id, sequence number, and x/y/z position in Å. Only the four main-chain atoms per residue are included here; side chains are omitted to keep the record compact.

Sequence. This is the polypeptide sequence — one letter per residue, N-terminus first. Length ranges from a few dozen residues for small domains to over a thousand for large multi-domain proteins.